Protein AF-A0A2J6Q1J8-F1 (afdb_monomer_lite)

Foldseek 3Di:
DDDDDDDDDDDDDDDPPDDPDDDFFAWFWKKFAAPPRDIDTDTHGQPQDKDFPPDQGFGFKMFGQLVDPDDCQQFKWFDFDPDGWDWDDPDSRMTTTPPGTGGGIMGGHDHVPPPPPPQQWWKKKFAAPCVVVPLIDIDTAGQPQDKDFPPDFGFGFKMFTDPLQDDCQPFKWWAFPQVPPPVRDGQHFPDDDRRMTTGPPGTHTGIMGGHDD

Secondary structure (DSSP, 8-state):
-PPPP----------------PPPPPEEEEEEEEGGG-EEEEEEESEEEEEE----PEEEEEE--TTS---HHHHEEEEESSSPPEEEEEETTEEEEEEEEEEEEEEEE--SS----S-SEEEEEEE-S-GGGT-EEEEEEESEEEEEE-----EEEEEEESSS---HHHHEEEEEGGGGSSS----EEEEEETTEEEEEEEEEEEEEEEE--

Sequence (213 aa):
MYFSTIVGAAASLALVSAVPLSKRYDSYNIHFNGAAGASYTVSVPFDGNSHPTNNVLSISSVSVDPSVTVDIAAQCVLTTVDQPPALVAQGGGVWTVGPPETVTAITCTESNSTPPPPPSYITIEFDGADPTDGAYYTMNIPLDGAQHDTNNALSISAVVETFGSLDLSVSCDFIGVDSNTAPAAAPVLAPAGALRWQVGPPQTILSVACSAS

pLDDT: mean 77.25, std 15.38, range [33.62, 95.38]

Structure (mmCIF, N/CA/C/O backbone):
data_AF-A0A2J6Q1J8-F1
#
_entry.id   AF-A0A2J6Q1J8-F1
#
loop_
_atom_site.group_PDB
_atom_site.id
_atom_site.type_symbol
_atom_site.label_atom_id
_atom_site.label_alt_id
_atom_site.label_comp_id
_atom_site.label_asym_id
_atom_site.label_entity_id
_atom_site.label_seq_id
_atom_site.pdbx_PDB_ins_code
_atom_site.Cartn_x
_atom_site.Cartn_y
_atom_site.Cartn_z
_atom_site.occupancy
_atom_site.B_iso_or_equiv
_atom_site.auth_seq_id
_atom_site.auth_comp_id
_atom_site.auth_asym_id
_atom_site.auth_atom_id
_atom_site.pdbx_PDB_model_num
ATOM 1 N N . MET A 1 1 ? 78.602 -2.587 11.584 1.00 35.66 1 MET A N 1
ATOM 2 C CA . MET A 1 1 ? 77.482 -3.544 11.704 1.00 35.66 1 MET A CA 1
ATOM 3 C C . MET A 1 1 ? 76.202 -2.727 11.730 1.00 35.66 1 MET A C 1
ATOM 5 O O . MET A 1 1 ? 76.124 -1.789 12.511 1.00 35.66 1 MET A O 1
ATOM 9 N N . TYR A 1 2 ? 75.309 -2.994 10.778 1.00 37.12 2 TYR A N 1
ATOM 10 C CA . TYR A 1 2 ? 74.080 -2.247 10.493 1.00 37.12 2 TYR A CA 1
ATOM 11 C C . TYR A 1 2 ? 72.969 -2.636 11.480 1.00 37.12 2 TYR A C 1
ATOM 13 O O . TYR A 1 2 ? 72.799 -3.823 11.744 1.00 37.12 2 TYR A O 1
ATOM 21 N N . PHE A 1 3 ? 72.212 -1.663 11.993 1.00 40.53 3 PHE A N 1
ATOM 22 C CA . PHE A 1 3 ? 70.965 -1.913 12.723 1.00 40.53 3 PHE A CA 1
ATOM 23 C C . PHE A 1 3 ? 69.780 -1.674 11.783 1.00 40.53 3 PHE A C 1
ATOM 25 O O . PHE A 1 3 ? 69.596 -0.568 11.278 1.00 40.53 3 PHE A O 1
ATOM 32 N N . SER A 1 4 ? 69.028 -2.743 11.519 1.00 48.31 4 SER A N 1
ATOM 33 C CA . SER A 1 4 ? 67.913 -2.795 10.575 1.00 48.31 4 SER A CA 1
ATOM 34 C C . SER A 1 4 ? 66.570 -2.422 11.206 1.00 48.31 4 SER A C 1
ATOM 36 O O . SER A 1 4 ? 66.221 -2.851 12.303 1.00 48.31 4 SER A O 1
ATOM 38 N N . THR A 1 5 ? 65.826 -1.654 10.421 1.00 59.94 5 THR A N 1
ATOM 39 C CA . THR A 1 5 ? 64.420 -1.243 10.481 1.00 59.94 5 THR A CA 1
ATOM 40 C C . THR A 1 5 ? 63.461 -2.424 10.332 1.00 59.94 5 THR A C 1
ATOM 42 O O . THR A 1 5 ? 63.645 -3.171 9.379 1.00 59.94 5 THR A O 1
ATOM 45 N N . ILE A 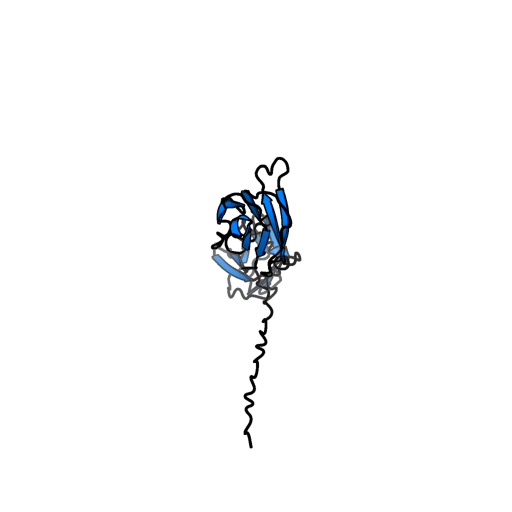1 6 ? 62.389 -2.516 11.138 1.00 55.03 6 ILE A N 1
ATOM 46 C CA . ILE A 1 6 ? 61.073 -3.057 10.717 1.00 55.03 6 ILE A CA 1
ATOM 47 C C . ILE A 1 6 ? 59.969 -2.357 11.536 1.00 55.03 6 ILE A C 1
ATOM 49 O O . ILE A 1 6 ? 59.843 -2.584 12.736 1.00 55.03 6 ILE A O 1
ATOM 53 N N . VAL A 1 7 ? 59.165 -1.510 10.886 1.00 52.50 7 VAL A N 1
ATOM 54 C CA . VAL A 1 7 ? 57.903 -0.966 11.422 1.00 52.50 7 VAL A CA 1
ATOM 55 C C . VAL A 1 7 ? 56.769 -1.774 10.794 1.00 52.50 7 VAL A C 1
ATOM 57 O O . VAL A 1 7 ? 56.622 -1.781 9.574 1.00 52.50 7 VAL A O 1
ATOM 60 N N . GLY A 1 8 ? 56.011 -2.499 11.618 1.00 53.06 8 GLY A N 1
ATOM 61 C CA . GLY A 1 8 ? 54.850 -3.280 11.194 1.00 53.06 8 GLY A CA 1
ATOM 62 C C . GLY A 1 8 ? 53.597 -2.411 11.101 1.00 53.06 8 GLY A C 1
ATOM 63 O O . GLY A 1 8 ? 53.235 -1.746 12.069 1.00 53.06 8 GLY A O 1
ATOM 64 N N . ALA A 1 9 ? 52.931 -2.428 9.948 1.00 52.25 9 ALA A N 1
ATOM 65 C CA . ALA A 1 9 ? 51.617 -1.823 9.761 1.00 52.25 9 ALA A CA 1
ATOM 66 C C . ALA A 1 9 ? 50.530 -2.875 10.037 1.00 52.25 9 ALA A C 1
ATOM 68 O O . ALA A 1 9 ? 50.425 -3.868 9.319 1.00 52.25 9 ALA A O 1
ATOM 69 N N . ALA A 1 10 ? 49.735 -2.665 11.086 1.00 55.44 10 ALA A N 1
ATOM 70 C CA . ALA A 1 10 ? 48.534 -3.446 11.356 1.00 55.44 10 ALA A CA 1
ATOM 71 C C . ALA A 1 10 ? 47.355 -2.828 10.587 1.00 55.44 10 ALA A C 1
ATOM 73 O O . ALA A 1 10 ? 46.958 -1.700 10.867 1.00 55.44 10 ALA A O 1
ATOM 74 N N . ALA A 1 11 ? 46.815 -3.556 9.609 1.00 55.31 11 ALA A N 1
ATOM 75 C CA . ALA A 1 11 ? 45.587 -3.185 8.915 1.00 55.31 11 ALA A CA 1
ATOM 76 C C . ALA A 1 11 ? 44.376 -3.629 9.752 1.00 55.31 11 ALA A C 1
ATOM 78 O O . ALA A 1 11 ? 44.146 -4.821 9.955 1.00 55.31 11 ALA A O 1
ATOM 79 N N . SER A 1 12 ? 43.616 -2.667 10.266 1.00 51.19 12 SER A N 1
ATOM 80 C CA . SER A 1 12 ? 42.355 -2.884 10.971 1.00 51.19 12 SER A CA 1
ATOM 81 C C . SER A 1 12 ? 41.236 -3.209 9.974 1.00 51.19 12 SER A C 1
ATOM 83 O O . SER A 1 12 ? 40.764 -2.338 9.248 1.00 51.19 12 SER A O 1
ATOM 85 N N . LEU A 1 13 ? 40.792 -4.468 9.954 1.00 51.19 13 LEU A N 1
ATOM 86 C CA . LEU A 1 13 ? 39.549 -4.893 9.307 1.00 51.19 13 LEU A CA 1
ATOM 87 C C . LEU A 1 13 ? 38.363 -4.410 10.154 1.00 51.19 13 LEU A C 1
ATOM 89 O O . LEU A 1 13 ? 38.071 -4.982 11.204 1.00 51.19 13 LEU A O 1
ATOM 93 N N . ALA A 1 14 ? 37.687 -3.349 9.720 1.00 53.84 14 ALA A N 1
ATOM 94 C CA . ALA A 1 14 ? 36.400 -2.963 10.284 1.00 53.84 14 ALA A CA 1
ATOM 95 C C . ALA A 1 14 ? 35.325 -3.930 9.762 1.00 53.84 14 ALA A C 1
ATOM 97 O O . ALA A 1 14 ? 34.941 -3.868 8.596 1.00 53.84 14 ALA A O 1
ATOM 98 N N . LEU A 1 15 ? 34.852 -4.844 10.615 1.00 47.50 15 LEU A N 1
ATOM 99 C CA . LEU A 1 15 ? 33.634 -5.603 10.339 1.00 47.50 15 LEU A CA 1
ATOM 100 C C . LEU A 1 15 ? 32.441 -4.653 10.492 1.00 47.50 15 LEU A C 1
ATOM 102 O O . LEU A 1 15 ? 32.063 -4.294 11.606 1.00 47.50 15 LEU A O 1
ATOM 106 N N . VAL A 1 16 ? 31.857 -4.240 9.370 1.00 53.56 16 VAL A N 1
ATOM 107 C CA . VAL A 1 16 ? 30.561 -3.558 9.349 1.00 53.56 16 VAL A CA 1
ATOM 108 C C . VAL A 1 16 ? 29.504 -4.607 9.688 1.00 53.56 16 VAL A C 1
ATOM 110 O O . VAL A 1 16 ? 29.162 -5.451 8.863 1.00 53.56 16 VAL A O 1
ATOM 113 N N . SER A 1 17 ? 29.013 -4.605 10.926 1.00 52.69 17 SER A N 1
ATOM 114 C CA . SER A 1 17 ? 27.839 -5.390 11.294 1.00 52.69 17 SER A CA 1
ATOM 115 C C . SER A 1 17 ? 26.607 -4.717 10.691 1.00 52.69 17 SER A C 1
ATOM 117 O O . SER A 1 17 ? 26.107 -3.733 11.237 1.00 52.69 17 SER A O 1
ATOM 119 N N . ALA A 1 18 ? 26.128 -5.224 9.557 1.00 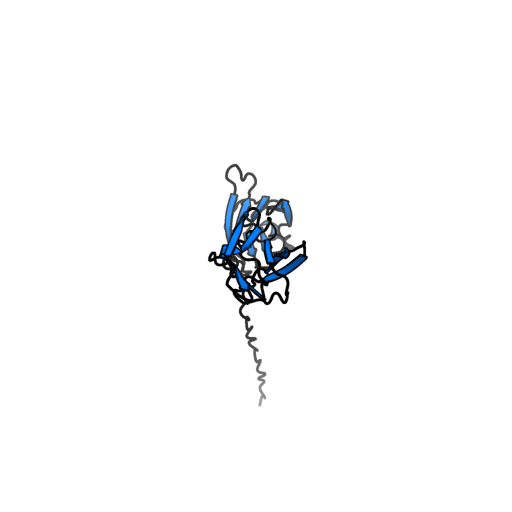49.09 18 ALA A N 1
ATOM 120 C CA . ALA A 1 18 ? 24.806 -4.879 9.055 1.00 49.09 18 ALA A CA 1
ATOM 121 C C . ALA A 1 18 ? 23.766 -5.437 10.039 1.00 49.09 18 ALA A C 1
ATOM 123 O O . ALA A 1 18 ? 23.596 -6.651 10.162 1.00 49.09 18 ALA A O 1
ATOM 124 N N . VAL A 1 19 ? 23.118 -4.555 10.799 1.00 47.06 19 VAL A N 1
ATOM 125 C CA . VAL A 1 19 ? 21.956 -4.926 11.613 1.00 47.06 19 VAL A CA 1
ATOM 126 C C . VAL A 1 19 ? 20.838 -5.316 10.639 1.00 47.06 19 VAL A C 1
ATOM 128 O O . VAL A 1 19 ? 20.608 -4.569 9.685 1.00 47.06 19 VAL A O 1
ATOM 131 N N . PRO A 1 20 ? 20.160 -6.463 10.823 1.00 49.47 20 PRO A N 1
ATOM 132 C CA . PRO A 1 20 ? 19.050 -6.833 9.956 1.00 49.47 20 PRO A CA 1
ATOM 133 C C . PRO A 1 20 ? 17.982 -5.738 10.005 1.00 49.47 20 PRO A C 1
ATOM 135 O O . PRO A 1 20 ? 17.573 -5.315 11.088 1.00 49.47 20 PRO A O 1
ATOM 138 N N . LEU A 1 21 ? 17.545 -5.270 8.832 1.00 44.16 21 LEU A N 1
ATOM 139 C CA . LEU A 1 21 ? 16.416 -4.353 8.729 1.00 44.16 21 LEU A CA 1
ATOM 140 C C . LEU A 1 21 ? 15.179 -5.033 9.327 1.00 44.16 21 LEU A C 1
ATOM 142 O O . LEU A 1 21 ? 14.659 -6.000 8.770 1.00 44.16 21 LEU A O 1
ATOM 146 N N . SER A 1 22 ? 14.704 -4.524 10.463 1.00 48.56 22 SER A N 1
ATOM 147 C CA . SER A 1 22 ? 13.395 -4.896 10.993 1.00 48.56 22 SER A CA 1
ATOM 148 C C . SER A 1 22 ? 12.318 -4.483 9.995 1.00 48.56 22 SER A C 1
ATOM 150 O O . SER A 1 22 ? 12.299 -3.339 9.535 1.00 48.56 22 SER A O 1
ATOM 152 N N . LYS A 1 23 ? 11.414 -5.413 9.675 1.00 49.47 23 LYS A N 1
ATOM 153 C CA . LYS A 1 23 ? 10.242 -5.147 8.840 1.00 49.47 23 LYS A CA 1
ATOM 154 C C . LYS A 1 23 ? 9.450 -3.978 9.435 1.00 49.47 23 LYS A C 1
ATOM 156 O O . LYS A 1 23 ? 9.104 -4.006 10.616 1.00 49.47 23 LYS A O 1
ATOM 161 N N . ARG A 1 24 ? 9.198 -2.950 8.623 1.00 60.12 24 ARG A N 1
ATOM 162 C CA . ARG A 1 24 ? 8.298 -1.849 8.976 1.00 60.12 24 ARG A CA 1
ATOM 163 C C . ARG A 1 24 ? 6.880 -2.276 8.616 1.00 60.12 24 ARG A C 1
ATOM 165 O O . ARG A 1 24 ? 6.675 -2.794 7.525 1.00 60.12 24 ARG A O 1
ATOM 172 N N . TYR A 1 25 ? 5.952 -2.097 9.547 1.00 70.44 25 TYR A N 1
ATOM 173 C CA . TYR A 1 25 ? 4.534 -2.362 9.332 1.00 70.44 25 TYR A CA 1
ATOM 174 C C . TYR A 1 25 ? 3.812 -1.041 9.120 1.00 70.44 25 TYR A C 1
ATOM 176 O O . TYR A 1 25 ? 4.064 -0.076 9.852 1.00 70.44 25 TYR A O 1
ATOM 184 N N . ASP A 1 26 ? 2.902 -1.013 8.154 1.00 78.50 26 ASP A N 1
ATOM 185 C CA . ASP A 1 26 ? 2.030 0.136 7.964 1.00 78.50 26 ASP A CA 1
ATOM 186 C C . ASP A 1 26 ? 1.090 0.283 9.163 1.00 78.50 26 ASP A C 1
ATOM 188 O O . ASP A 1 26 ? 0.639 -0.695 9.769 1.00 78.50 26 ASP A O 1
ATOM 192 N N . SER A 1 27 ? 0.837 1.535 9.539 1.00 85.44 27 SER A N 1
ATOM 193 C CA . SER A 1 27 ? -0.095 1.887 10.607 1.00 85.44 27 SER A CA 1
ATOM 194 C C . SER A 1 27 ? -1.264 2.654 10.022 1.00 85.44 27 SER A C 1
ATOM 196 O O . SER A 1 27 ? -1.067 3.654 9.330 1.00 85.44 27 SER A O 1
ATOM 198 N N . TYR A 1 28 ? -2.477 2.208 10.330 1.00 87.88 28 TYR A N 1
ATOM 199 C CA . TYR A 1 28 ? -3.699 2.836 9.842 1.00 87.88 28 TYR A CA 1
ATOM 200 C C . TYR A 1 28 ? -4.505 3.418 10.996 1.00 87.88 28 TYR A C 1
ATOM 202 O O . TYR A 1 28 ? -4.588 2.840 12.081 1.00 87.88 28 TYR A O 1
ATOM 210 N N . ASN A 1 29 ? -5.124 4.569 10.741 1.00 92.31 29 ASN A N 1
ATOM 211 C CA . ASN A 1 29 ? -6.058 5.183 11.671 1.00 92.31 29 ASN A CA 1
ATOM 212 C C . ASN A 1 29 ? -7.408 4.474 11.566 1.00 92.31 29 ASN A C 1
ATOM 214 O O . ASN A 1 29 ? -8.099 4.575 10.553 1.00 92.31 29 ASN A O 1
ATOM 218 N N . ILE A 1 30 ? -7.772 3.766 12.628 1.00 93.56 30 ILE A N 1
ATOM 219 C CA . ILE A 1 30 ? -9.043 3.064 12.747 1.00 93.56 30 ILE A CA 1
ATOM 220 C C . ILE A 1 30 ? -9.954 3.889 13.654 1.00 93.56 30 ILE A C 1
ATOM 222 O O . ILE A 1 30 ? -9.627 4.162 14.813 1.00 93.56 30 ILE A O 1
ATOM 226 N N . HIS A 1 31 ? -11.095 4.303 13.114 1.00 95.19 31 HIS A N 1
ATOM 227 C CA . HIS A 1 31 ? -12.104 5.089 13.809 1.00 95.19 31 HIS A CA 1
ATOM 228 C C . HIS A 1 31 ? -13.143 4.167 14.440 1.00 95.19 31 HIS A C 1
ATOM 230 O O . HIS A 1 31 ? -13.824 3.416 13.748 1.00 95.19 31 HIS A O 1
ATOM 236 N N . PHE A 1 32 ? -13.294 4.251 15.754 1.00 95.19 32 PHE A N 1
ATOM 237 C CA . PHE A 1 32 ? -14.281 3.517 16.530 1.00 95.19 32 PHE A CA 1
ATOM 238 C C . PHE A 1 32 ? -15.424 4.456 16.893 1.00 95.19 32 PHE A C 1
ATOM 240 O O . PHE A 1 32 ? -15.225 5.448 17.597 1.00 95.19 32 PHE A O 1
ATOM 247 N N . ASN A 1 33 ? -16.626 4.137 16.427 1.00 94.44 33 ASN A N 1
ATOM 248 C CA . ASN A 1 33 ? -17.824 4.943 16.612 1.00 94.44 33 ASN A CA 1
ATOM 249 C C . ASN A 1 33 ? -18.782 4.222 17.561 1.00 94.44 33 ASN A C 1
ATOM 251 O O . ASN A 1 33 ? -19.188 3.081 17.324 1.00 94.44 33 ASN A O 1
ATOM 255 N N . GLY A 1 34 ? -19.130 4.896 18.649 1.00 91.06 34 GLY A N 1
ATOM 256 C CA . GLY A 1 34 ? -20.029 4.408 19.680 1.00 91.06 34 GLY A CA 1
ATOM 257 C C . GLY A 1 34 ? -21.407 5.057 19.650 1.00 91.06 34 GLY A C 1
ATOM 258 O O . GLY A 1 34 ? -21.800 5.756 18.713 1.00 91.06 34 GLY A O 1
ATOM 259 N N . ALA A 1 35 ? -22.172 4.811 20.711 1.00 81.12 35 ALA A N 1
ATOM 260 C CA . ALA A 1 35 ? -23.490 5.409 20.887 1.00 81.12 35 ALA A CA 1
ATOM 261 C C . ALA A 1 35 ? -23.416 6.935 21.097 1.00 81.12 35 ALA A C 1
ATOM 263 O O . ALA A 1 35 ? -22.413 7.478 21.561 1.00 81.12 35 ALA A O 1
ATOM 264 N N . ALA A 1 36 ? -24.515 7.625 20.775 1.00 81.81 36 ALA A N 1
ATOM 265 C CA . ALA A 1 36 ? -24.686 9.069 20.981 1.00 81.81 36 ALA A CA 1
ATOM 266 C C . ALA A 1 36 ? -23.613 9.964 20.316 1.00 81.81 36 ALA A C 1
ATOM 268 O O . ALA A 1 36 ? -23.390 11.089 20.757 1.00 81.81 36 ALA A O 1
ATOM 269 N N . GLY A 1 37 ? -22.965 9.483 19.248 1.00 82.19 37 GLY A N 1
ATOM 270 C CA . GLY A 1 37 ? -21.962 10.246 18.497 1.00 82.19 37 GLY A CA 1
ATOM 271 C C . GLY A 1 37 ? -20.585 10.316 19.161 1.00 82.19 37 GLY A C 1
ATOM 272 O O . GLY A 1 37 ? -19.738 11.077 18.703 1.00 82.19 37 GLY A O 1
ATOM 273 N N . ALA A 1 38 ? -20.343 9.545 20.227 1.00 91.56 38 ALA A N 1
ATOM 274 C CA . ALA A 1 38 ? -19.009 9.414 20.799 1.00 91.56 38 ALA A CA 1
ATOM 275 C C . ALA A 1 38 ? -18.126 8.554 19.884 1.00 91.56 38 ALA A C 1
ATOM 277 O O . ALA A 1 38 ? -18.547 7.491 19.435 1.00 91.56 38 ALA A O 1
ATOM 278 N N . SER A 1 39 ? -16.892 8.984 19.637 1.00 95.38 39 SER A N 1
ATOM 279 C CA . SER A 1 39 ? -15.941 8.244 18.808 1.00 95.38 39 SER A CA 1
ATOM 280 C C . SER A 1 39 ? -14.509 8.453 19.282 1.00 95.38 39 SER A C 1
ATOM 282 O O . SER A 1 39 ? -14.191 9.463 19.913 1.00 95.38 39 SER A O 1
ATOM 284 N N . TYR A 1 40 ? -13.626 7.522 18.941 1.00 94.50 40 TYR A N 1
ATOM 285 C CA . TYR A 1 40 ? -12.184 7.678 19.109 1.00 94.50 40 TYR A CA 1
ATOM 286 C C . TYR A 1 40 ? -11.434 7.056 17.934 1.00 94.50 40 TYR A C 1
ATOM 288 O O . TYR A 1 40 ? -11.987 6.260 17.181 1.00 94.50 40 TYR A O 1
ATOM 296 N N . THR A 1 41 ? -10.168 7.428 17.779 1.00 95.00 41 THR A N 1
ATOM 297 C CA . THR A 1 41 ? -9.302 6.912 16.715 1.00 95.00 41 THR A CA 1
ATOM 298 C C . THR A 1 41 ? -8.078 6.278 17.341 1.00 95.00 41 THR A C 1
ATOM 300 O O . THR A 1 41 ? -7.484 6.865 18.247 1.00 95.00 41 THR A O 1
ATOM 303 N N . VAL A 1 42 ? -7.694 5.105 16.851 1.00 93.44 42 VAL A N 1
ATOM 304 C CA . VAL A 1 42 ? -6.453 4.430 17.238 1.00 93.44 42 VAL A CA 1
ATOM 305 C C . VAL A 1 42 ? -5.621 4.227 15.984 1.00 93.44 42 VAL A C 1
ATOM 307 O O . VAL A 1 42 ? -6.134 3.743 14.978 1.00 93.44 42 VAL A O 1
ATOM 310 N N . SER A 1 43 ? -4.345 4.603 16.043 1.00 92.56 43 SER A N 1
ATOM 311 C CA . SER A 1 43 ? -3.377 4.212 15.020 1.00 92.56 43 SER A CA 1
ATOM 312 C C . SER A 1 43 ? -2.887 2.807 15.347 1.00 92.56 43 SER A C 1
ATOM 314 O O . SER A 1 43 ? -2.322 2.592 16.422 1.00 92.56 43 SER A O 1
ATOM 316 N N . VAL A 1 44 ? -3.168 1.852 14.465 1.00 90.69 44 VAL A N 1
ATOM 317 C CA . VAL A 1 44 ? -2.896 0.428 14.691 1.00 90.69 44 VAL A CA 1
ATOM 318 C C . VAL A 1 44 ? -1.884 -0.050 13.655 1.00 90.69 44 VAL A C 1
ATOM 320 O O . VAL A 1 44 ? -2.192 0.017 12.460 1.00 90.69 44 VAL A O 1
ATOM 323 N N . PRO A 1 45 ? -0.696 -0.526 14.068 1.00 89.25 45 PRO A N 1
ATOM 324 C CA . PRO A 1 45 ? 0.233 -1.168 13.152 1.00 89.25 45 PRO A CA 1
ATOM 325 C C . PRO A 1 45 ? -0.270 -2.571 12.797 1.00 89.25 45 PRO A C 1
ATOM 327 O O . PRO A 1 45 ? -0.808 -3.290 13.639 1.00 89.25 45 PRO A O 1
ATOM 330 N N . PHE A 1 46 ? -0.087 -2.975 11.542 1.00 87.56 46 PHE A N 1
ATOM 331 C CA . PHE A 1 46 ? -0.525 -4.282 11.036 1.00 87.56 46 PHE A CA 1
ATOM 332 C C . PHE A 1 46 ? 0.539 -5.367 11.278 1.00 87.56 46 PHE A C 1
ATOM 334 O O . PHE A 1 46 ? 0.881 -6.163 10.406 1.00 87.56 46 PHE A O 1
ATOM 341 N N . ASP A 1 47 ? 1.090 -5.382 12.491 1.00 82.06 47 ASP A N 1
ATOM 342 C CA . ASP A 1 47 ? 2.206 -6.235 12.907 1.00 82.06 47 ASP A CA 1
ATOM 343 C C . ASP A 1 47 ? 1.775 -7.590 13.490 1.00 82.06 47 ASP A C 1
ATOM 345 O O . ASP A 1 47 ? 2.619 -8.407 13.863 1.00 82.06 47 ASP A O 1
ATOM 349 N N . GLY A 1 48 ? 0.465 -7.836 13.578 1.00 84.62 48 GLY A N 1
ATOM 350 C CA . GLY A 1 48 ? -0.115 -9.021 14.201 1.00 84.62 48 GLY A CA 1
ATOM 351 C C . GLY A 1 48 ? -0.051 -9.030 15.727 1.00 84.62 48 GLY A C 1
ATOM 352 O O . GLY A 1 48 ? -0.463 -10.017 16.338 1.00 84.62 48 GLY A O 1
ATOM 353 N N . ASN A 1 49 ? 0.427 -7.954 16.355 1.00 87.50 49 ASN A N 1
ATOM 354 C CA . ASN A 1 49 ? 0.418 -7.812 17.802 1.00 87.50 49 ASN A CA 1
ATOM 355 C C . ASN A 1 49 ? -0.883 -7.160 18.279 1.00 87.50 49 ASN A C 1
ATOM 357 O O . ASN A 1 49 ? -1.572 -6.449 17.549 1.00 87.50 49 ASN A O 1
ATOM 361 N N . SER A 1 50 ? -1.223 -7.423 19.538 1.00 89.88 50 SER A N 1
ATOM 362 C CA . SER A 1 50 ? -2.390 -6.831 20.186 1.00 89.88 50 SER A CA 1
ATOM 363 C C . SER A 1 50 ? -2.070 -5.423 20.675 1.00 89.88 50 SER A C 1
ATOM 365 O O . SER A 1 50 ? -1.200 -5.249 21.530 1.00 89.88 50 SER A O 1
ATOM 367 N N . HIS A 1 51 ? -2.840 -4.439 20.216 1.00 92.25 51 HIS A N 1
ATOM 368 C CA . HIS A 1 51 ? -2.713 -3.037 20.615 1.00 92.25 51 HIS A CA 1
ATOM 369 C C . HIS A 1 51 ? -3.911 -2.618 21.470 1.00 92.25 51 HIS A C 1
ATOM 371 O O . HIS A 1 51 ? -5.053 -2.734 21.017 1.00 92.25 51 HIS A O 1
ATOM 377 N N . PRO A 1 52 ? -3.699 -2.150 22.714 1.00 93.25 52 PRO A N 1
ATOM 378 C CA . PRO A 1 52 ? -4.795 -1.741 23.581 1.00 93.25 52 PRO A CA 1
ATOM 379 C C . PRO A 1 52 ? -5.425 -0.438 23.080 1.00 93.25 52 PRO A C 1
ATOM 381 O O . PRO A 1 52 ? -4.729 0.532 22.783 1.00 93.25 52 PRO A O 1
ATOM 384 N N . THR A 1 53 ? -6.754 -0.387 23.051 1.00 91.94 53 THR A N 1
ATOM 385 C CA . THR A 1 53 ? -7.501 0.835 22.698 1.00 91.94 53 THR A CA 1
ATOM 386 C C . THR A 1 53 ? -7.568 1.818 23.869 1.00 91.94 53 THR A C 1
ATOM 388 O O . THR A 1 53 ? -7.729 3.019 23.661 1.00 91.94 53 THR A O 1
ATOM 391 N N . ASN A 1 54 ? -7.447 1.312 25.105 1.00 91.69 54 ASN A N 1
ATOM 392 C CA . ASN A 1 54 ? -7.545 2.065 26.361 1.00 91.69 54 ASN A CA 1
ATOM 393 C C . ASN A 1 54 ? -8.797 2.954 26.449 1.00 91.69 54 ASN A C 1
ATOM 395 O O . ASN A 1 54 ? -8.762 4.044 27.023 1.00 91.69 54 ASN A O 1
ATOM 399 N N . ASN A 1 55 ? -9.912 2.492 25.878 1.00 91.69 55 ASN A N 1
ATOM 400 C CA . ASN A 1 55 ? -11.153 3.246 25.834 1.00 91.69 55 ASN A CA 1
ATOM 401 C C . ASN A 1 55 ? -12.335 2.391 26.302 1.00 91.69 55 ASN A C 1
ATOM 403 O O . ASN A 1 55 ? -12.473 1.237 25.913 1.00 91.69 55 ASN A O 1
ATOM 407 N N . VAL A 1 56 ? -13.190 2.970 27.147 1.00 90.75 56 VAL 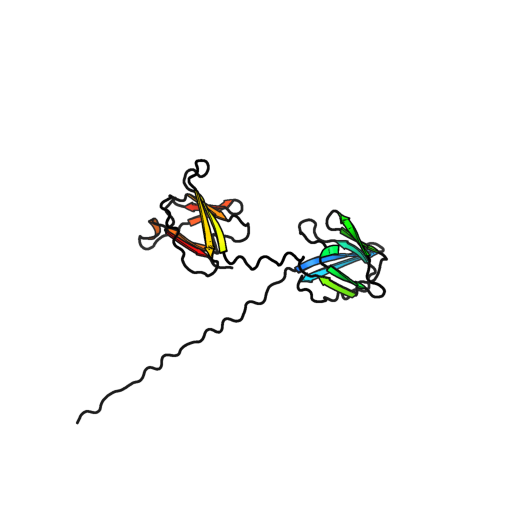A N 1
ATOM 408 C CA . VAL A 1 56 ? -14.348 2.284 27.744 1.00 90.75 56 VAL A CA 1
ATOM 409 C C . VAL A 1 56 ? -15.629 2.418 26.917 1.00 90.75 56 VAL A C 1
ATOM 411 O O . VAL A 1 56 ? -16.651 1.833 27.271 1.00 90.75 56 VAL A O 1
ATOM 414 N N . LEU A 1 57 ? -15.606 3.188 25.826 1.00 91.56 57 LEU A N 1
ATOM 415 C CA . LEU A 1 57 ? -16.777 3.414 24.985 1.00 91.56 57 LEU A CA 1
ATOM 416 C C . LEU A 1 57 ? -17.269 2.108 24.345 1.00 91.56 57 LEU A C 1
ATOM 418 O O . LEU A 1 57 ? -16.485 1.326 23.809 1.00 91.56 57 LEU A O 1
ATOM 422 N N . SER A 1 58 ? -18.588 1.908 24.382 1.00 92.38 58 SER A N 1
ATOM 423 C CA . SER A 1 58 ? -19.268 0.848 23.632 1.00 92.38 58 SER A CA 1
ATOM 424 C C . SER A 1 58 ? -19.321 1.232 22.155 1.00 92.38 58 SER A C 1
ATOM 426 O O . SER A 1 58 ? -19.809 2.314 21.813 1.00 92.38 58 SER A O 1
ATOM 428 N N . ILE A 1 59 ? -18.793 0.361 21.298 1.00 94.38 59 ILE A N 1
ATOM 429 C CA . ILE A 1 59 ? -18.610 0.591 19.866 1.00 94.38 59 ILE A CA 1
ATOM 430 C C . ILE A 1 59 ? -19.686 -0.135 19.072 1.00 94.38 59 ILE A C 1
ATOM 432 O O . ILE A 1 59 ? -19.891 -1.330 19.244 1.00 94.38 59 ILE A O 1
ATOM 436 N N . SER A 1 60 ? -20.346 0.592 18.171 1.00 93.44 60 SER A N 1
ATOM 437 C CA . SER A 1 60 ? -21.374 0.073 17.263 1.00 93.44 60 SER A CA 1
ATOM 438 C C . SER A 1 60 ? -20.900 -0.005 15.812 1.00 93.44 60 SER A C 1
ATOM 440 O O . SER A 1 60 ? -21.467 -0.750 15.013 1.00 93.44 60 SER A O 1
ATOM 442 N N . SER A 1 61 ? -19.862 0.745 15.443 1.00 92.31 61 SER A N 1
ATOM 443 C CA . SER A 1 61 ? -19.237 0.640 14.126 1.00 92.31 61 SER A CA 1
ATOM 444 C C . SER A 1 61 ? -17.771 1.041 14.156 1.00 92.31 61 SER A C 1
ATOM 446 O O . SER A 1 61 ? -17.333 1.813 15.007 1.00 92.31 61 SER A O 1
ATOM 448 N N . VAL A 1 62 ? -17.019 0.514 13.202 1.00 93.62 62 VAL A N 1
ATOM 449 C CA . VAL A 1 62 ? -15.618 0.842 12.971 1.00 93.62 62 VAL A CA 1
ATOM 450 C C . VAL A 1 62 ? -15.468 1.295 11.530 1.00 93.62 62 VAL A C 1
ATOM 452 O O . VAL A 1 62 ? -16.121 0.747 10.642 1.00 93.62 62 VAL A O 1
ATOM 455 N N . SER A 1 63 ? -14.626 2.286 11.283 1.00 92.12 63 SER A N 1
ATOM 456 C CA . SER A 1 63 ? -14.358 2.771 9.937 1.00 92.12 63 SER A CA 1
ATOM 457 C C . SER A 1 63 ? -12.892 3.108 9.725 1.00 92.12 63 SER A C 1
ATOM 459 O O . SER A 1 63 ? -12.192 3.506 10.654 1.00 92.12 63 SER A O 1
ATOM 461 N N . VAL A 1 64 ? -12.445 2.987 8.484 1.00 91.31 64 VAL A N 1
ATOM 462 C CA . VAL A 1 64 ? -11.157 3.501 8.006 1.00 91.31 64 VAL A CA 1
ATOM 463 C C . VAL A 1 64 ? -11.393 4.526 6.906 1.00 91.31 64 VAL A C 1
ATOM 465 O O . VAL A 1 64 ? -12.505 4.658 6.391 1.00 91.31 64 VAL A O 1
ATOM 468 N N . ASP A 1 65 ? -10.349 5.274 6.564 1.00 83.12 65 ASP A N 1
ATOM 469 C CA . ASP A 1 65 ? -10.386 6.181 5.423 1.00 83.12 65 ASP A CA 1
ATOM 470 C C . ASP A 1 65 ? -10.722 5.396 4.133 1.00 83.12 65 ASP A C 1
ATOM 472 O O . ASP A 1 65 ? -10.094 4.372 3.859 1.00 83.12 65 ASP A O 1
ATOM 476 N N . PRO A 1 66 ? -11.696 5.833 3.317 1.00 72.38 66 PRO A N 1
ATOM 477 C CA . PRO A 1 66 ? -12.052 5.139 2.078 1.00 72.38 66 PRO A CA 1
ATOM 478 C C . PRO A 1 66 ? -10.927 5.122 1.029 1.00 72.38 66 PRO A C 1
ATOM 480 O O . PRO A 1 66 ? -11.022 4.373 0.058 1.00 72.38 66 PRO A O 1
ATOM 483 N N . SER A 1 67 ? -9.882 5.940 1.188 1.00 72.88 67 SER A N 1
ATOM 484 C CA . SER A 1 67 ? -8.694 5.928 0.328 1.00 72.88 67 SER A CA 1
ATOM 485 C C . SER A 1 67 ? -7.718 4.787 0.635 1.00 72.88 67 SER A C 1
ATOM 487 O O . SER A 1 67 ? -6.834 4.528 -0.184 1.00 72.88 67 SER A O 1
ATOM 489 N N . VAL A 1 68 ? -7.869 4.084 1.768 1.00 74.19 68 VAL A N 1
ATOM 490 C CA . VAL A 1 68 ? -6.994 2.961 2.134 1.00 74.1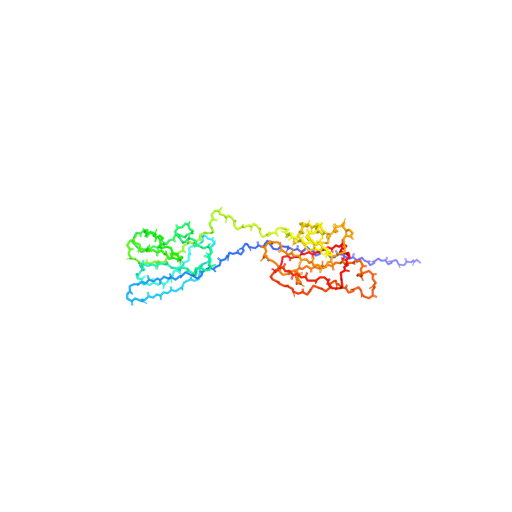9 68 VAL A CA 1
ATOM 491 C C . VAL A 1 68 ? -7.633 1.608 1.825 1.00 74.19 68 VAL A C 1
ATOM 493 O O . VAL A 1 68 ? -8.816 1.370 2.063 1.00 74.19 68 VAL A O 1
ATOM 496 N N . THR A 1 69 ? -6.828 0.679 1.313 1.00 78.19 69 THR A N 1
ATOM 497 C CA . THR A 1 69 ? -7.242 -0.696 1.004 1.00 78.19 69 THR A CA 1
ATOM 498 C C . THR A 1 69 ? -7.109 -1.589 2.238 1.00 78.19 69 THR A C 1
ATOM 500 O O . THR A 1 69 ? -6.256 -2.474 2.283 1.00 78.19 69 THR A O 1
ATOM 503 N N . VAL A 1 70 ? -7.926 -1.329 3.260 1.00 83.25 70 VAL A N 1
ATOM 504 C CA . VAL A 1 70 ? -7.984 -2.128 4.493 1.00 83.25 70 VAL A CA 1
ATOM 505 C C . VAL A 1 70 ? -9.365 -2.757 4.625 1.00 83.25 70 VAL A C 1
ATOM 507 O O . VAL A 1 70 ? -10.372 -2.058 4.563 1.00 83.25 70 VAL A O 1
ATOM 510 N N . ASP A 1 71 ? -9.414 -4.067 4.855 1.00 85.75 71 ASP A N 1
ATOM 511 C CA . ASP A 1 71 ? -10.618 -4.789 5.255 1.00 85.75 71 ASP A CA 1
ATOM 512 C C . ASP A 1 71 ? -10.518 -5.204 6.725 1.00 85.75 71 ASP A C 1
ATOM 514 O O . ASP A 1 71 ? -9.908 -6.220 7.058 1.00 85.75 71 ASP A O 1
ATOM 518 N N . ILE A 1 72 ? -11.140 -4.427 7.618 1.00 86.25 72 ILE A N 1
ATOM 519 C CA . ILE A 1 72 ? -11.094 -4.685 9.065 1.00 86.25 72 ILE A CA 1
ATOM 520 C C . ILE A 1 72 ? -11.646 -6.076 9.396 1.00 86.25 72 ILE A C 1
ATOM 522 O O . ILE A 1 72 ? -11.098 -6.746 10.265 1.00 86.25 72 ILE A O 1
ATOM 526 N N . ALA A 1 73 ? -12.697 -6.535 8.711 1.00 85.00 73 ALA A N 1
ATOM 527 C CA . ALA A 1 73 ? -13.304 -7.831 9.012 1.00 85.00 73 ALA A CA 1
ATOM 528 C C . ALA A 1 73 ? -12.409 -9.012 8.611 1.00 85.00 73 ALA A C 1
ATOM 530 O O . ALA A 1 73 ? -12.481 -10.067 9.238 1.00 85.00 73 ALA A O 1
ATOM 531 N N . ALA A 1 74 ? -11.578 -8.844 7.580 1.00 82.00 74 ALA A N 1
ATOM 532 C CA . ALA A 1 74 ? -10.664 -9.884 7.114 1.00 82.00 74 ALA A CA 1
ATOM 533 C C . ALA A 1 74 ? -9.272 -9.807 7.762 1.00 82.00 74 ALA A C 1
ATOM 535 O O . ALA A 1 74 ? -8.590 -10.824 7.867 1.00 82.00 74 ALA A O 1
ATOM 536 N N . GLN A 1 75 ? -8.837 -8.609 8.158 1.00 87.50 75 GLN A N 1
ATOM 537 C CA . GLN A 1 75 ? -7.456 -8.332 8.562 1.00 87.50 75 GLN A CA 1
ATOM 538 C C . GLN A 1 75 ? -7.293 -8.048 10.052 1.00 87.50 75 GLN A C 1
ATOM 540 O O . GLN A 1 75 ? -6.177 -8.112 10.558 1.00 87.50 75 GLN A O 1
ATOM 545 N N . CYS A 1 76 ? -8.372 -7.731 10.766 1.00 88.88 76 CYS A N 1
ATOM 546 C CA . CYS A 1 76 ? -8.301 -7.364 12.169 1.00 88.88 76 CYS A CA 1
ATOM 547 C C . CYS A 1 76 ? -9.217 -8.227 13.034 1.00 88.88 76 CYS A C 1
ATOM 549 O O . CYS A 1 76 ? -10.308 -8.640 12.647 1.00 88.88 76 CYS A O 1
ATOM 551 N N . VAL A 1 77 ? -8.772 -8.445 14.265 1.00 90.12 77 VAL A N 1
ATOM 552 C CA . VAL A 1 77 ? -9.529 -9.075 15.338 1.00 90.12 77 VAL A CA 1
ATOM 553 C C . VAL A 1 77 ? -9.725 -8.039 16.433 1.00 90.12 77 VAL A C 1
ATOM 555 O O . VAL A 1 77 ? -8.760 -7.488 16.968 1.00 90.12 77 VAL A O 1
ATOM 558 N N . LEU A 1 78 ? -10.986 -7.770 16.765 1.00 90.75 78 LEU A N 1
ATOM 559 C CA . LEU A 1 78 ? -11.346 -6.928 17.899 1.00 90.75 78 LEU A CA 1
ATOM 560 C C . LEU A 1 78 ? -11.493 -7.795 19.146 1.00 90.75 78 LEU A C 1
ATOM 562 O O . LEU A 1 78 ? -12.294 -8.728 19.168 1.00 90.75 78 LEU A O 1
ATOM 566 N N . THR A 1 79 ? -10.756 -7.448 20.193 1.00 89.75 79 THR A N 1
ATOM 567 C CA . THR A 1 79 ? -10.902 -8.050 21.517 1.00 89.75 79 THR A CA 1
ATOM 568 C C . THR A 1 79 ? -11.839 -7.178 22.337 1.00 89.75 79 THR A C 1
ATOM 570 O O . THR A 1 79 ? -11.511 -6.036 22.665 1.00 89.75 79 THR A O 1
ATOM 573 N N . THR A 1 80 ? -13.009 -7.698 22.679 1.00 90.56 80 THR A N 1
ATOM 574 C CA . THR A 1 80 ? -14.015 -7.026 23.513 1.00 90.56 80 THR A CA 1
ATOM 575 C C . THR A 1 80 ? -14.020 -7.581 24.936 1.00 90.56 80 THR A C 1
ATOM 577 O O . THR A 1 80 ? -13.308 -8.534 25.249 1.00 90.56 80 THR A O 1
ATOM 580 N N . VAL A 1 81 ? -14.777 -6.932 25.820 1.00 84.62 81 VAL A N 1
ATOM 581 C CA . VAL A 1 81 ? -14.912 -7.333 27.230 1.00 84.62 81 VAL A CA 1
ATOM 582 C C . VAL A 1 81 ? -15.685 -8.640 27.427 1.00 84.62 81 VAL A C 1
ATOM 584 O O . VAL A 1 81 ? -15.335 -9.395 28.332 1.00 84.62 81 VAL A O 1
ATOM 587 N N . ASP A 1 82 ? -16.697 -8.912 26.598 1.00 81.00 82 ASP A N 1
ATOM 588 C CA . ASP A 1 82 ? -17.646 -10.004 26.829 1.00 81.00 82 ASP A CA 1
ATOM 589 C C . ASP A 1 82 ? -17.493 -11.125 25.792 1.00 81.00 82 ASP A C 1
ATOM 591 O O . ASP A 1 82 ? -17.040 -12.224 26.126 1.00 81.00 82 ASP A O 1
ATOM 595 N N . GLN A 1 83 ? -17.854 -10.866 24.530 1.00 76.56 83 GLN A N 1
ATOM 596 C CA . GLN A 1 83 ? -17.836 -11.875 23.469 1.00 76.56 83 GLN A CA 1
ATOM 597 C C . GLN A 1 83 ? -17.209 -11.326 22.183 1.00 76.56 83 GLN A C 1
ATOM 599 O O . GLN A 1 83 ? -17.484 -10.182 21.831 1.00 76.56 83 GLN A O 1
ATOM 604 N N . PRO A 1 84 ? -16.435 -12.132 21.419 1.00 76.12 84 PRO A N 1
ATOM 605 C CA . PRO A 1 84 ? -15.930 -11.712 20.116 1.00 76.12 84 PRO A CA 1
ATOM 606 C C . PRO A 1 84 ? -17.049 -11.111 19.252 1.00 76.12 84 PRO A C 1
ATOM 608 O O . PRO A 1 84 ? -18.050 -11.795 19.002 1.00 76.12 84 PRO A O 1
ATOM 611 N N . PRO A 1 85 ? -16.911 -9.850 18.810 1.00 84.50 85 PRO A N 1
ATOM 612 C CA . PRO A 1 85 ? -17.983 -9.172 18.108 1.00 84.50 85 PRO A CA 1
ATOM 613 C C . PRO A 1 85 ? -18.105 -9.703 16.680 1.00 84.50 85 PRO A C 1
ATOM 615 O O . PRO A 1 85 ? -17.112 -10.049 16.037 1.00 84.50 85 PRO A O 1
ATOM 618 N N . ALA A 1 86 ? -19.321 -9.705 16.141 1.00 82.25 86 ALA A N 1
ATOM 619 C CA . ALA A 1 86 ? -19.523 -9.879 14.712 1.00 82.25 86 ALA A CA 1
ATOM 620 C C . ALA A 1 86 ? -19.225 -8.559 13.990 1.00 82.25 86 ALA A C 1
ATOM 622 O O . ALA A 1 86 ? -19.749 -7.506 14.360 1.00 82.25 86 ALA A O 1
ATOM 623 N N . LEU A 1 87 ? -18.410 -8.632 12.938 1.00 85.12 87 LEU A N 1
ATOM 624 C CA . LEU A 1 87 ? -18.139 -7.519 12.036 1.00 85.12 87 LEU A CA 1
ATOM 625 C C . LEU A 1 87 ? -18.889 -7.724 10.725 1.00 85.12 87 LEU A C 1
ATOM 627 O O . LEU A 1 87 ? -18.703 -8.730 10.044 1.00 85.12 87 LEU A O 1
ATOM 631 N N . VAL A 1 88 ? -19.732 -6.758 10.363 1.00 82.06 88 VAL A N 1
ATOM 632 C CA . VAL A 1 88 ? -20.507 -6.791 9.115 1.00 82.06 88 VAL A CA 1
ATOM 633 C C . VAL A 1 88 ? -20.165 -5.570 8.276 1.00 82.06 88 VAL A C 1
ATOM 635 O O . VAL A 1 88 ? -20.426 -4.442 8.692 1.00 82.06 88 VAL A O 1
ATOM 638 N N . ALA A 1 89 ? -19.591 -5.794 7.094 1.00 83.81 89 ALA A N 1
ATOM 639 C CA . ALA A 1 89 ? -19.247 -4.726 6.162 1.00 83.81 89 ALA A CA 1
ATOM 640 C C . ALA A 1 89 ? -20.508 -4.008 5.650 1.00 83.81 89 ALA A C 1
ATOM 642 O O . ALA A 1 89 ? -21.450 -4.648 5.186 1.00 83.81 89 ALA A O 1
ATOM 643 N N . GLN A 1 90 ? -20.500 -2.676 5.708 1.00 79.25 90 GLN A N 1
ATOM 644 C CA . GLN A 1 90 ? -21.561 -1.805 5.179 1.00 79.25 90 GLN A CA 1
ATOM 645 C C . GLN A 1 90 ? -21.168 -1.152 3.840 1.00 79.25 90 GLN A C 1
ATOM 647 O O . GLN A 1 90 ? -21.988 -0.498 3.198 1.00 79.25 90 GLN A O 1
ATOM 652 N N . GLY A 1 91 ? -19.918 -1.345 3.405 1.00 74.75 91 GLY A N 1
ATOM 653 C CA . GLY A 1 91 ? -19.321 -0.652 2.263 1.00 74.75 91 GLY A CA 1
ATOM 654 C C . GLY A 1 91 ? -18.642 0.661 2.666 1.00 74.75 91 GLY A C 1
ATOM 655 O O . GLY A 1 91 ? -18.815 1.153 3.779 1.00 74.75 91 GLY A O 1
ATOM 656 N N . GLY A 1 92 ? -17.813 1.205 1.769 1.00 76.06 92 GLY A N 1
ATOM 657 C CA . GLY A 1 92 ? -17.134 2.491 1.982 1.00 76.06 92 GLY A CA 1
ATOM 658 C C . GLY A 1 92 ? -16.146 2.520 3.154 1.00 76.06 92 GLY A C 1
ATOM 659 O O . GLY A 1 92 ? -15.974 3.573 3.756 1.00 76.06 92 GLY A O 1
ATOM 660 N N . GLY A 1 93 ? -15.540 1.381 3.507 1.00 82.19 93 GLY A N 1
ATOM 661 C CA . GLY A 1 93 ? -14.601 1.306 4.630 1.00 82.19 93 GLY A CA 1
ATOM 662 C C . GLY A 1 93 ? -15.276 1.389 6.001 1.00 82.19 93 GLY A C 1
ATOM 663 O O . GLY A 1 93 ? -14.662 1.872 6.948 1.00 82.19 93 GLY A O 1
ATOM 664 N N . VAL A 1 94 ? -16.536 0.953 6.118 1.00 87.62 94 VAL A N 1
ATOM 665 C CA . VAL A 1 94 ? -17.294 0.931 7.378 1.00 87.62 94 VAL A CA 1
ATOM 666 C C . VAL A 1 94 ? -17.785 -0.484 7.691 1.00 87.62 94 VAL A C 1
ATOM 668 O O . VAL A 1 94 ? -18.340 -1.171 6.830 1.00 87.62 94 VAL A O 1
ATOM 671 N N . TRP A 1 95 ? -17.640 -0.895 8.950 1.00 91.25 95 TRP A N 1
ATOM 672 C CA . TRP A 1 95 ? -18.119 -2.164 9.493 1.00 91.25 95 TRP A CA 1
ATOM 673 C C . TRP A 1 95 ? -18.968 -1.922 10.733 1.00 91.25 95 TRP A C 1
ATOM 675 O O . TRP A 1 95 ? -18.613 -1.140 11.611 1.00 91.25 95 TRP A O 1
ATOM 685 N N . THR A 1 96 ? -20.092 -2.616 10.834 1.00 90.69 96 THR A N 1
ATOM 686 C CA . THR A 1 96 ? -20.918 -2.633 12.042 1.00 90.69 96 THR A CA 1
ATOM 687 C C . THR A 1 96 ? -20.377 -3.668 13.017 1.00 90.69 96 THR A C 1
ATOM 689 O O . THR A 1 96 ? -20.079 -4.790 12.611 1.00 90.69 96 THR A O 1
ATOM 692 N N . VAL A 1 97 ? -20.292 -3.289 14.291 1.00 89.38 97 VAL A N 1
ATOM 693 C CA . VAL A 1 97 ? -19.918 -4.156 15.414 1.00 89.38 97 VAL A CA 1
ATOM 694 C C . VAL A 1 97 ? -21.202 -4.608 16.101 1.00 89.38 97 VAL A C 1
ATOM 696 O O . VAL A 1 97 ? -21.947 -3.785 16.636 1.00 89.38 97 VAL A O 1
ATOM 699 N N . GLY A 1 98 ? -21.496 -5.904 16.037 1.00 84.06 98 GLY A N 1
ATOM 700 C CA . GLY A 1 98 ? -22.709 -6.485 16.606 1.00 84.06 98 GLY A CA 1
ATOM 701 C C . GLY A 1 98 ? -22.411 -7.674 17.525 1.00 84.06 98 GLY A C 1
ATOM 702 O O . GLY A 1 98 ? -21.762 -8.613 17.066 1.00 84.06 98 GLY A O 1
ATOM 703 N N . PRO A 1 99 ? -22.929 -7.706 18.767 1.00 85.31 99 PRO A N 1
ATOM 704 C CA . PRO A 1 99 ? -23.596 -6.612 19.487 1.00 85.31 99 PRO A CA 1
ATOM 705 C C . PRO A 1 99 ? -22.630 -5.451 19.830 1.00 85.31 99 PRO A C 1
ATOM 707 O O . PRO A 1 99 ? -21.421 -5.670 19.871 1.00 85.31 99 PRO A O 1
ATOM 710 N N . PRO A 1 100 ? -23.130 -4.217 20.063 1.00 88.44 100 PRO A N 1
ATOM 711 C CA . PRO A 1 100 ? -22.276 -3.103 20.471 1.00 88.44 100 PRO A CA 1
ATOM 712 C C . PRO A 1 100 ? -21.623 -3.335 21.836 1.00 88.44 100 PRO A C 1
ATOM 714 O O . PRO A 1 100 ? -22.311 -3.448 22.849 1.00 88.44 100 PRO A O 1
ATOM 717 N N . GLU A 1 101 ? -20.294 -3.338 21.877 1.00 90.19 101 GLU A N 1
ATOM 718 C CA . GLU A 1 101 ? -19.510 -3.675 23.071 1.00 90.19 101 GLU A CA 1
ATOM 719 C C . GLU A 1 101 ? -18.235 -2.830 23.170 1.00 90.19 101 GLU A C 1
ATOM 721 O O . GLU A 1 101 ? -17.814 -2.170 22.216 1.00 90.19 101 GLU A O 1
ATOM 726 N N . THR A 1 102 ? -17.618 -2.823 24.351 1.00 92.31 102 THR A N 1
ATOM 727 C CA . THR A 1 102 ? -16.344 -2.136 24.577 1.00 92.31 102 THR A CA 1
ATOM 728 C C . THR A 1 102 ? -15.195 -2.955 23.995 1.00 92.31 102 THR A C 1
ATOM 730 O O . THR A 1 102 ? -14.920 -4.067 24.447 1.00 92.31 102 THR A O 1
ATOM 733 N N . VAL A 1 103 ? -14.494 -2.379 23.017 1.00 92.56 103 VAL A N 1
ATOM 734 C CA . VAL A 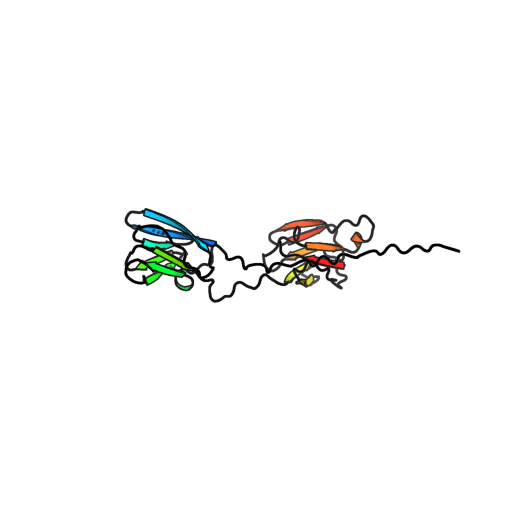1 103 ? -13.268 -2.944 22.438 1.00 92.56 103 VAL A CA 1
ATOM 735 C C . VAL A 1 103 ? -12.096 -2.579 23.342 1.00 92.56 103 VAL A C 1
ATOM 737 O O . VAL A 1 103 ? -11.813 -1.399 23.523 1.00 92.56 103 VAL A O 1
ATOM 740 N N . THR A 1 104 ? -11.416 -3.578 23.898 1.00 93.00 104 THR A N 1
ATOM 741 C CA . THR A 1 104 ? -10.269 -3.424 24.812 1.00 93.00 104 THR A CA 1
ATOM 742 C C . THR A 1 104 ? -8.930 -3.440 24.082 1.00 93.00 104 THR A C 1
ATOM 744 O O . THR A 1 104 ? -7.986 -2.758 24.486 1.00 93.00 104 THR A O 1
ATOM 747 N N . ALA A 1 105 ? -8.853 -4.192 22.986 1.00 92.44 105 ALA A N 1
ATOM 748 C CA . ALA A 1 105 ? -7.685 -4.259 22.130 1.00 92.44 105 ALA A CA 1
ATOM 749 C C . ALA A 1 105 ? -8.079 -4.593 20.693 1.00 92.44 105 ALA A C 1
ATOM 751 O O . ALA A 1 105 ? -9.154 -5.129 20.425 1.00 92.44 105 ALA A O 1
ATOM 752 N N . ILE A 1 106 ? -7.176 -4.287 19.777 1.00 92.56 106 ILE A N 1
ATOM 753 C CA . ILE A 1 106 ? -7.276 -4.636 18.370 1.00 92.56 106 ILE A CA 1
ATOM 754 C C . ILE A 1 106 ? -5.956 -5.249 17.927 1.00 92.56 106 ILE A C 1
ATOM 756 O O . ILE A 1 106 ? -4.880 -4.731 18.222 1.00 92.56 106 ILE A O 1
ATOM 760 N N . THR A 1 107 ? -6.060 -6.362 17.217 1.00 90.31 107 THR A N 1
ATOM 761 C CA . THR A 1 107 ? -4.933 -7.037 16.585 1.00 90.31 107 THR A CA 1
ATOM 762 C C . THR A 1 107 ? -5.183 -7.016 15.094 1.00 90.31 107 THR A C 1
ATOM 764 O O . THR A 1 107 ? -6.157 -7.613 14.645 1.00 90.31 107 THR A O 1
ATOM 767 N N . CYS A 1 108 ? -4.336 -6.344 14.324 1.00 89.69 108 CYS A N 1
ATOM 768 C CA . CYS A 1 108 ? -4.427 -6.356 12.869 1.00 89.69 108 CYS A CA 1
ATOM 769 C C . CYS A 1 108 ? -3.218 -7.081 12.298 1.00 89.69 108 CYS A C 1
ATOM 771 O O . CYS A 1 108 ? -2.080 -6.802 12.672 1.00 89.69 108 CYS A O 1
ATOM 773 N N . THR A 1 109 ? -3.466 -8.011 11.389 1.00 85.56 109 THR A N 1
ATOM 774 C CA . THR A 1 109 ? -2.434 -8.597 10.547 1.00 85.56 109 THR A CA 1
ATOM 775 C C . THR A 1 109 ? -2.574 -8.019 9.157 1.00 85.56 109 THR A C 1
ATOM 777 O O . THR A 1 109 ? -3.679 -7.765 8.675 1.00 85.56 109 THR A O 1
ATOM 780 N N . GLU A 1 110 ? -1.459 -7.868 8.460 1.00 74.56 110 GLU A N 1
ATOM 781 C CA . GLU A 1 110 ? -1.515 -7.756 7.008 1.00 74.56 110 GLU A CA 1
ATOM 782 C C . GLU A 1 110 ? -2.388 -8.901 6.464 1.00 74.56 110 GLU A C 1
ATOM 784 O O . GLU A 1 110 ? -2.392 -10.019 6.991 1.00 74.56 110 GLU A O 1
ATOM 789 N N . SER A 1 111 ? -3.200 -8.602 5.449 1.00 63.16 111 SER A N 1
ATOM 790 C CA . SER A 1 111 ? -3.924 -9.639 4.713 1.00 63.16 111 SER A CA 1
ATOM 791 C C . SER A 1 111 ? -2.900 -10.691 4.278 1.00 63.16 111 SER A C 1
ATOM 793 O O . SER A 1 111 ? -1.742 -10.354 4.056 1.00 63.16 111 SER A O 1
ATOM 795 N N . ASN A 1 112 ? -3.287 -11.955 4.099 1.00 46.50 112 ASN A N 1
ATOM 796 C CA . ASN A 1 112 ? -2.398 -12.988 3.542 1.00 46.50 112 ASN A CA 1
ATOM 797 C C . ASN A 1 112 ? -1.833 -12.655 2.137 1.00 46.50 112 ASN A C 1
ATOM 799 O O . ASN A 1 112 ? -1.132 -13.478 1.552 1.00 46.50 112 ASN A O 1
ATOM 803 N N . SER A 1 113 ? -2.063 -11.463 1.584 1.00 42.28 113 SER A N 1
ATOM 804 C CA . SER A 1 113 ? -1.030 -10.819 0.780 1.00 42.28 113 SER A CA 1
ATOM 805 C C . SER A 1 113 ? 0.104 -10.381 1.710 1.00 42.28 113 SER A C 1
ATOM 807 O O . SER A 1 113 ? 0.090 -9.259 2.220 1.00 42.28 113 SER A O 1
ATOM 809 N N . THR A 1 114 ? 1.089 -11.259 1.930 1.00 33.62 114 THR A N 1
ATOM 810 C CA . THR A 1 114 ? 2.424 -10.833 2.379 1.00 33.62 114 THR A CA 1
ATOM 811 C C . THR A 1 114 ? 2.705 -9.451 1.788 1.00 33.62 114 THR A C 1
ATOM 813 O O . THR A 1 114 ? 2.541 -9.332 0.564 1.00 33.62 114 THR A O 1
ATOM 816 N N . PRO A 1 115 ? 3.078 -8.417 2.569 1.00 40.81 115 PRO A N 1
ATOM 817 C CA . PRO A 1 115 ? 3.562 -7.192 1.959 1.00 40.81 115 PRO A CA 1
ATOM 818 C C . PRO A 1 115 ? 4.616 -7.659 0.970 1.00 40.81 115 PRO A C 1
ATOM 820 O O . PRO A 1 115 ? 5.407 -8.551 1.336 1.00 40.81 115 PRO A O 1
ATOM 823 N N . PRO A 1 116 ? 4.561 -7.196 -0.292 1.00 40.19 116 PRO A N 1
ATOM 824 C CA . PRO A 1 116 ? 5.596 -7.542 -1.238 1.00 40.19 116 PRO A CA 1
ATOM 825 C C . PRO A 1 116 ? 6.911 -7.343 -0.485 1.00 40.19 116 PRO A C 1
ATOM 827 O O . PRO A 1 116 ? 7.057 -6.298 0.165 1.00 40.19 116 PRO A O 1
ATOM 830 N N . PRO A 1 117 ? 7.814 -8.346 -0.433 1.00 45.41 117 PRO A N 1
ATOM 831 C CA . PRO A 1 117 ? 9.151 -8.078 0.074 1.00 45.41 117 PRO A CA 1
ATOM 832 C C . PRO A 1 117 ? 9.594 -6.756 -0.558 1.00 45.41 117 PRO A C 1
ATOM 834 O O . PRO A 1 117 ? 9.291 -6.576 -1.746 1.00 45.41 117 PRO A O 1
ATOM 837 N N . PRO A 1 118 ? 10.184 -5.817 0.218 1.00 54.50 118 PRO A N 1
ATOM 838 C CA . PRO A 1 118 ? 10.553 -4.511 -0.316 1.00 54.50 118 PRO A CA 1
ATOM 839 C C . PRO A 1 118 ? 11.219 -4.760 -1.663 1.00 54.50 118 PRO A C 1
ATOM 841 O O . PRO A 1 118 ? 12.072 -5.658 -1.709 1.00 54.50 118 PRO A O 1
ATOM 844 N N . PRO A 1 119 ? 10.732 -4.119 -2.745 1.00 58.88 119 PRO A N 1
ATOM 845 C CA . PRO A 1 119 ? 11.083 -4.514 -4.096 1.00 58.88 119 PRO A CA 1
ATOM 846 C C . PRO A 1 119 ? 12.596 -4.655 -4.165 1.00 58.88 119 PRO A C 1
ATOM 848 O O . PRO A 1 119 ? 13.326 -3.691 -3.969 1.00 58.88 119 PRO A O 1
ATOM 851 N N . SER A 1 120 ? 13.089 -5.880 -4.362 1.00 69.06 120 SER A N 1
ATOM 852 C CA . SER A 1 120 ? 14.533 -6.088 -4.490 1.00 69.06 120 SER A CA 1
ATOM 853 C C . SER A 1 120 ? 15.049 -5.469 -5.784 1.00 69.06 120 SER A C 1
ATOM 855 O O . SER A 1 120 ? 16.253 -5.287 -5.932 1.00 69.06 120 SER A O 1
ATOM 857 N N . TYR A 1 121 ? 14.128 -5.132 -6.689 1.00 77.50 121 TYR A N 1
ATOM 858 C CA . TYR A 1 121 ? 14.328 -4.397 -7.916 1.00 77.50 121 TYR A CA 1
ATOM 859 C C . TYR A 1 121 ? 13.109 -3.518 -8.216 1.00 77.50 121 TYR A C 1
ATOM 861 O O . TYR A 1 121 ? 11.983 -3.872 -7.867 1.00 77.50 121 TYR A O 1
ATOM 869 N N . ILE A 1 122 ? 13.327 -2.423 -8.934 1.00 78.19 122 ILE A N 1
ATOM 870 C CA . ILE A 1 122 ? 12.275 -1.635 -9.587 1.00 78.19 122 ILE A CA 1
ATOM 871 C C . ILE A 1 122 ? 12.326 -1.854 -11.096 1.00 78.19 122 ILE A C 1
ATOM 873 O O . ILE A 1 122 ? 13.383 -2.171 -11.639 1.00 78.19 122 ILE A O 1
ATOM 877 N N . THR A 1 123 ? 11.203 -1.670 -11.787 1.00 81.88 123 THR A N 1
ATOM 878 C CA . THR A 1 123 ? 11.189 -1.641 -13.254 1.00 81.88 123 THR A CA 1
ATOM 879 C C . THR A 1 123 ? 11.156 -0.199 -13.730 1.00 81.88 123 THR A C 1
ATOM 881 O O . THR A 1 123 ? 10.236 0.556 -13.403 1.00 81.88 123 THR A O 1
ATOM 884 N N . ILE A 1 124 ? 12.175 0.160 -14.504 1.00 85.69 124 ILE A N 1
ATOM 885 C CA . ILE A 1 124 ? 12.291 1.453 -15.167 1.00 85.69 124 ILE A CA 1
ATOM 886 C C . ILE A 1 124 ? 12.069 1.229 -16.659 1.00 85.69 124 ILE A C 1
ATOM 888 O O . ILE A 1 124 ? 12.742 0.398 -17.276 1.00 85.69 124 ILE A O 1
ATOM 892 N N . GLU A 1 125 ? 11.129 1.968 -17.231 1.00 88.50 125 GLU A N 1
ATOM 893 C CA . GLU A 1 125 ? 10.959 2.106 -18.672 1.00 88.50 125 GLU A CA 1
ATOM 894 C C . GLU A 1 125 ? 11.791 3.295 -19.156 1.00 88.50 125 GLU A C 1
ATOM 896 O O . GLU A 1 125 ? 11.740 4.387 -18.590 1.00 88.50 125 GLU A O 1
ATOM 901 N N . PHE A 1 126 ? 12.599 3.056 -20.180 1.00 89.44 126 PHE A N 1
ATOM 902 C CA . PHE A 1 126 ? 13.468 4.028 -20.820 1.00 89.44 126 PHE A CA 1
ATOM 903 C C . PHE A 1 126 ? 12.855 4.403 -22.164 1.00 89.44 126 PHE A C 1
ATOM 905 O O . PHE A 1 126 ? 12.922 3.628 -23.121 1.00 89.44 126 PHE A O 1
ATOM 912 N N . ASP A 1 127 ? 12.288 5.602 -22.232 1.00 88.31 127 ASP A N 1
ATOM 913 C CA . ASP A 1 127 ? 11.620 6.122 -23.417 1.00 88.31 127 ASP A CA 1
ATOM 914 C C . ASP A 1 127 ? 12.604 6.842 -24.324 1.00 88.31 127 ASP A C 1
ATOM 916 O O . ASP A 1 127 ? 13.264 7.807 -23.931 1.00 88.31 127 ASP A O 1
ATOM 920 N N . GLY A 1 128 ? 12.660 6.400 -25.573 1.00 86.25 128 GLY A N 1
ATOM 921 C CA . GLY A 1 128 ? 13.384 7.059 -26.645 1.00 86.25 128 GLY A CA 1
ATOM 922 C C . GLY A 1 128 ? 12.656 8.288 -27.193 1.00 86.25 128 GLY A C 1
ATOM 923 O O . GLY A 1 128 ? 11.794 8.875 -26.542 1.00 86.25 128 GLY A O 1
ATOM 924 N N . ALA A 1 129 ? 13.012 8.703 -28.409 1.00 79.38 129 ALA A N 1
ATOM 925 C CA . ALA A 1 129 ? 12.376 9.846 -29.073 1.00 79.38 129 ALA A CA 1
ATOM 926 C C . ALA A 1 129 ? 10.915 9.580 -29.494 1.00 79.38 129 ALA A C 1
ATOM 928 O O . ALA A 1 129 ? 10.137 10.527 -29.577 1.00 79.38 129 ALA A O 1
ATOM 929 N N . ASP A 1 130 ? 10.553 8.316 -29.747 1.00 80.44 130 ASP A N 1
ATOM 930 C CA . ASP A 1 130 ? 9.201 7.899 -30.147 1.00 80.44 130 ASP A CA 1
ATOM 931 C C . ASP A 1 130 ? 8.809 6.553 -29.496 1.00 80.44 130 ASP A C 1
ATOM 933 O O . ASP A 1 130 ? 8.919 5.488 -30.113 1.00 80.44 130 ASP A O 1
ATOM 937 N N . PRO A 1 131 ? 8.403 6.558 -28.214 1.00 78.44 131 PRO A N 1
ATOM 938 C CA . PRO A 1 131 ? 8.004 5.333 -27.523 1.00 78.44 131 PRO A CA 1
ATOM 939 C C . PRO A 1 131 ? 6.745 4.698 -28.138 1.00 78.44 131 PRO A C 1
ATOM 941 O O . PRO A 1 131 ? 6.588 3.480 -28.086 1.00 78.44 131 PRO A O 1
ATOM 944 N N . THR A 1 132 ? 5.877 5.486 -28.787 1.00 80.38 132 THR A N 1
ATOM 945 C CA . THR A 1 132 ? 4.669 4.981 -29.458 1.00 80.38 132 THR A CA 1
ATOM 946 C C . THR A 1 132 ? 4.969 4.109 -30.675 1.00 80.38 132 THR A C 1
ATOM 948 O O . THR A 1 132 ? 4.244 3.144 -30.914 1.00 80.38 132 THR A O 1
ATOM 951 N N . ASP A 1 133 ? 6.073 4.379 -31.370 1.00 81.69 133 ASP A N 1
ATOM 952 C CA . ASP A 1 133 ? 6.579 3.560 -32.477 1.00 81.69 133 ASP A CA 1
ATOM 953 C C . ASP A 1 133 ? 7.561 2.460 -32.013 1.00 81.69 133 ASP A C 1
ATOM 955 O O . ASP A 1 133 ? 8.232 1.816 -32.824 1.00 81.69 133 ASP A O 1
ATOM 959 N N . GLY A 1 134 ? 7.635 2.200 -30.701 1.00 80.62 134 GLY A N 1
ATOM 960 C CA . GLY A 1 134 ? 8.420 1.110 -30.118 1.00 80.62 134 GLY A CA 1
ATOM 961 C C . GLY A 1 134 ? 9.856 1.476 -29.739 1.00 80.62 134 GLY A C 1
ATOM 962 O O . GLY A 1 134 ? 10.644 0.581 -29.432 1.00 80.62 134 GLY A O 1
ATOM 963 N N . ALA A 1 135 ? 10.224 2.762 -29.730 1.00 87.12 135 ALA A N 1
ATOM 964 C CA . ALA A 1 135 ? 11.529 3.200 -29.241 1.00 87.12 135 ALA A CA 1
ATOM 965 C C . ALA A 1 135 ? 11.541 3.296 -27.707 1.00 87.12 135 ALA A C 1
ATOM 967 O O . ALA A 1 135 ? 11.709 4.378 -27.155 1.00 87.12 135 ALA A O 1
ATOM 968 N N . TYR A 1 136 ? 11.361 2.172 -27.017 1.00 90.25 136 TYR A N 1
ATOM 969 C CA . TYR A 1 136 ? 11.484 2.079 -25.563 1.00 90.25 136 TYR A CA 1
ATOM 970 C C . TYR A 1 136 ? 12.034 0.710 -25.149 1.00 90.25 136 TYR A C 1
ATOM 972 O O . TYR A 1 136 ? 12.020 -0.251 -25.924 1.00 90.25 136 TYR A O 1
ATOM 980 N N . TYR A 1 137 ? 12.538 0.608 -23.924 1.00 84.31 137 TYR A N 1
ATOM 981 C CA . TYR A 1 137 ? 12.840 -0.679 -23.297 1.00 84.31 137 TYR A CA 1
ATOM 982 C C . TYR A 1 137 ? 12.659 -0.603 -21.788 1.00 84.31 137 TYR A C 1
ATOM 984 O O . TYR A 1 137 ? 12.742 0.465 -21.194 1.00 84.31 137 TYR A O 1
ATOM 992 N N . THR A 1 138 ? 12.457 -1.754 -21.157 1.00 87.81 138 THR A N 1
ATOM 993 C CA . THR A 1 138 ? 12.311 -1.862 -19.703 1.00 87.81 138 THR A CA 1
ATOM 994 C C . THR A 1 138 ? 13.493 -2.600 -19.100 1.00 87.81 138 THR A C 1
ATOM 996 O O . THR A 1 138 ? 13.948 -3.599 -19.664 1.00 87.81 138 THR A O 1
ATOM 999 N N . MET A 1 139 ? 13.943 -2.174 -17.925 1.00 83.06 139 MET A N 1
ATOM 1000 C CA . MET A 1 139 ? 14.952 -2.892 -17.154 1.00 83.06 139 MET A CA 1
ATOM 1001 C C . MET A 1 139 ? 14.528 -3.038 -15.695 1.00 83.06 139 MET A C 1
ATOM 1003 O O . MET A 1 139 ? 13.985 -2.109 -15.103 1.00 83.06 139 MET A O 1
ATOM 1007 N N . ASN A 1 140 ? 14.818 -4.206 -15.119 1.00 82.44 140 ASN A N 1
ATOM 1008 C CA . ASN A 1 140 ? 14.702 -4.441 -13.684 1.00 82.44 140 ASN A CA 1
ATOM 1009 C C . ASN A 1 140 ? 16.021 -4.056 -13.017 1.00 82.44 140 ASN A C 1
ATOM 1011 O O . ASN A 1 140 ? 17.039 -4.704 -13.263 1.00 82.44 140 ASN A O 1
ATOM 1015 N N . ILE A 1 141 ? 15.994 -3.015 -12.191 1.00 83.50 141 ILE A N 1
ATOM 1016 C CA . ILE A 1 141 ? 17.164 -2.471 -11.503 1.00 83.50 141 ILE A CA 1
ATOM 1017 C C . ILE A 1 141 ? 17.108 -2.862 -10.034 1.00 83.50 141 ILE A C 1
ATOM 1019 O O . ILE A 1 141 ? 16.177 -2.428 -9.351 1.00 83.50 141 ILE A O 1
ATOM 1023 N N . PRO A 1 142 ? 18.064 -3.665 -9.538 1.00 82.75 142 PRO A N 1
ATOM 1024 C CA . PRO A 1 142 ? 18.193 -3.947 -8.119 1.00 82.75 142 PRO A CA 1
ATOM 1025 C C . PRO A 1 142 ? 18.290 -2.675 -7.266 1.00 82.75 142 PRO A C 1
ATOM 1027 O O . PRO A 1 142 ? 18.917 -1.696 -7.661 1.00 82.75 142 PRO A O 1
ATOM 1030 N N . LEU A 1 143 ? 17.682 -2.697 -6.078 1.00 83.56 143 LEU A N 1
ATOM 1031 C CA . LEU A 1 143 ? 17.766 -1.605 -5.097 1.00 83.56 143 LEU A CA 1
ATOM 1032 C C . LEU A 1 143 ? 18.954 -1.776 -4.129 1.00 83.56 143 LEU A C 1
ATOM 1034 O O . LEU A 1 143 ? 18.839 -1.493 -2.935 1.00 83.56 143 LEU A O 1
ATOM 1038 N N . ASP A 1 144 ? 20.085 -2.287 -4.619 1.00 81.75 144 ASP A N 1
ATOM 1039 C CA . ASP A 1 144 ? 21.282 -2.609 -3.827 1.00 81.75 144 ASP A CA 1
ATOM 1040 C C . ASP A 1 144 ? 22.376 -1.522 -3.876 1.00 81.75 144 ASP A C 1
ATOM 1042 O O . ASP A 1 144 ? 23.407 -1.649 -3.211 1.00 81.75 144 ASP A O 1
ATOM 1046 N N . GLY A 1 145 ? 22.149 -0.443 -4.632 1.00 80.94 145 GLY A N 1
ATOM 1047 C CA . GLY A 1 145 ? 23.106 0.639 -4.860 1.00 80.94 145 GLY A CA 1
ATOM 1048 C C . GLY A 1 145 ? 24.248 0.277 -5.814 1.00 80.94 145 GLY A C 1
ATOM 1049 O O . GLY A 1 145 ? 25.140 1.101 -6.022 1.00 80.94 145 GLY A O 1
ATOM 1050 N N . ALA A 1 146 ? 24.254 -0.928 -6.390 1.00 80.19 146 ALA A N 1
ATOM 1051 C CA . ALA A 1 146 ? 25.232 -1.313 -7.391 1.00 80.19 146 ALA A CA 1
ATOM 1052 C C . ALA A 1 146 ? 24.887 -0.701 -8.756 1.00 80.19 146 ALA A C 1
ATOM 1054 O O . ALA A 1 146 ? 23.732 -0.446 -9.095 1.00 80.19 146 ALA A O 1
ATOM 1055 N N . GLN A 1 147 ? 25.923 -0.453 -9.555 1.00 84.50 147 GLN A N 1
ATOM 1056 C CA . GLN A 1 147 ? 25.781 0.054 -10.914 1.00 84.50 147 GLN A CA 1
ATOM 1057 C C . GLN A 1 147 ? 25.466 -1.098 -11.873 1.00 84.50 147 GLN A C 1
ATOM 1059 O O . GLN A 1 147 ? 26.181 -2.101 -11.909 1.00 84.50 147 GLN A O 1
ATOM 1064 N N . HIS A 1 148 ? 24.420 -0.925 -12.680 1.00 85.50 148 HIS A N 1
ATOM 1065 C CA . HIS A 1 148 ? 23.974 -1.892 -13.676 1.00 85.50 148 HIS A CA 1
ATOM 1066 C C . HIS A 1 148 ? 23.997 -1.283 -15.076 1.00 85.50 148 HIS A C 1
ATOM 1068 O O . HIS A 1 148 ? 23.374 -0.249 -15.319 1.00 85.50 148 HIS A O 1
ATOM 1074 N N . ASP A 1 149 ? 24.703 -1.934 -16.000 1.00 86.25 149 ASP A N 1
ATOM 1075 C CA . ASP A 1 149 ? 24.799 -1.497 -17.392 1.00 86.25 149 ASP A CA 1
ATOM 1076 C C . ASP A 1 149 ? 23.479 -1.723 -18.137 1.00 86.25 149 ASP A C 1
ATOM 1078 O O . ASP A 1 149 ? 22.921 -2.824 -18.129 1.00 86.25 149 ASP A O 1
ATOM 1082 N N . THR A 1 150 ? 23.010 -0.701 -18.854 1.00 84.88 150 THR A N 1
ATOM 1083 C CA . THR A 1 150 ? 21.768 -0.786 -19.639 1.00 84.88 150 THR A CA 1
ATOM 1084 C C . THR A 1 150 ? 21.939 -1.633 -20.905 1.00 84.88 150 THR A C 1
ATOM 1086 O O . THR A 1 150 ? 20.987 -2.251 -21.380 1.00 84.88 150 THR A O 1
ATOM 1089 N N . ASN A 1 151 ? 23.160 -1.652 -21.463 1.00 83.88 151 ASN A N 1
ATOM 1090 C CA . ASN A 1 151 ? 23.533 -2.299 -22.725 1.00 83.88 151 ASN A CA 1
ATOM 1091 C C . ASN A 1 151 ? 22.622 -1.945 -23.917 1.00 83.88 151 ASN A C 1
ATOM 1093 O O . ASN A 1 151 ? 22.434 -2.755 -24.827 1.00 83.88 151 ASN A O 1
ATOM 1097 N N . ASN A 1 152 ? 22.069 -0.730 -23.934 1.00 86.94 152 ASN A N 1
ATOM 1098 C CA . ASN A 1 152 ? 21.177 -0.271 -24.990 1.00 86.94 152 ASN A CA 1
ATOM 1099 C C . ASN A 1 152 ? 21.645 1.076 -25.557 1.00 86.94 152 ASN A C 1
ATOM 1101 O O . ASN A 1 152 ? 21.956 1.995 -24.809 1.00 86.94 152 ASN A O 1
ATOM 1105 N N . ALA A 1 153 ? 21.694 1.190 -26.886 1.00 85.56 153 ALA A N 1
ATOM 1106 C CA . ALA A 1 153 ? 22.172 2.384 -27.583 1.00 85.56 153 ALA A CA 1
ATOM 1107 C C . ALA A 1 153 ? 21.084 3.449 -27.824 1.00 85.56 153 ALA A C 1
ATOM 1109 O O . ALA A 1 153 ? 21.375 4.490 -28.414 1.00 85.56 153 ALA A O 1
ATOM 1110 N N . LEU A 1 154 ? 19.835 3.207 -27.409 1.00 85.88 154 LEU A N 1
ATOM 1111 C CA . LEU A 1 154 ? 18.740 4.159 -27.590 1.00 85.88 154 LEU A CA 1
ATOM 1112 C C . LEU A 1 154 ? 19.046 5.504 -26.914 1.00 85.88 154 LEU A C 1
ATOM 1114 O O . LEU A 1 154 ? 19.583 5.559 -25.809 1.00 85.88 154 LEU A O 1
ATOM 1118 N N . SER A 1 155 ? 18.701 6.595 -27.600 1.00 87.56 155 SER A N 1
ATOM 1119 C CA . SER A 1 155 ? 18.753 7.950 -27.043 1.00 87.56 155 SER A CA 1
ATOM 1120 C C . SER A 1 155 ? 17.501 8.172 -26.207 1.00 87.56 155 SER A C 1
ATOM 1122 O O . SER A 1 155 ? 16.403 8.215 -26.758 1.00 87.56 155 SER A O 1
ATOM 1124 N N . ILE A 1 156 ? 17.674 8.256 -24.891 1.00 88.62 156 ILE A N 1
ATOM 1125 C CA . ILE A 1 156 ? 16.587 8.304 -23.916 1.00 88.62 156 ILE A CA 1
ATOM 1126 C C . ILE A 1 156 ? 16.197 9.748 -23.654 1.00 88.62 156 ILE A C 1
ATOM 1128 O O . ILE A 1 156 ? 17.045 10.566 -23.309 1.00 88.62 156 ILE A O 1
ATOM 1132 N N . SER A 1 157 ? 14.910 10.041 -23.816 1.00 87.50 157 SER A N 1
ATOM 1133 C CA . SER A 1 157 ? 14.299 11.345 -23.564 1.00 87.50 157 SER A CA 1
ATOM 1134 C C . SER A 1 157 ? 13.528 11.384 -22.244 1.00 87.50 157 SER A C 1
ATOM 1136 O O . SER A 1 157 ? 13.387 12.450 -21.648 1.00 87.50 157 SER A O 1
ATOM 1138 N N . ALA A 1 158 ? 13.072 10.233 -21.745 1.00 85.50 158 ALA A N 1
ATOM 1139 C CA . ALA A 1 158 ? 12.401 10.133 -20.458 1.00 85.50 158 ALA A CA 1
ATOM 1140 C C . ALA A 1 158 ? 12.594 8.756 -19.818 1.00 85.50 158 ALA A C 1
ATOM 1142 O O . ALA A 1 158 ? 12.852 7.763 -20.492 1.00 85.50 158 ALA A O 1
ATOM 1143 N N . VAL A 1 159 ? 12.437 8.713 -18.502 1.00 87.19 159 VAL A N 1
ATOM 1144 C CA . VAL A 1 159 ? 12.340 7.479 -17.727 1.00 87.19 159 VAL A CA 1
ATOM 1145 C C . VAL A 1 159 ? 11.023 7.460 -16.967 1.00 87.19 159 VAL A C 1
ATOM 1147 O O . VAL A 1 159 ? 10.564 8.494 -16.467 1.00 87.19 159 VAL A O 1
ATOM 1150 N N . VAL A 1 160 ? 10.408 6.285 -16.900 1.00 81.56 160 VAL A N 1
ATOM 1151 C CA . VAL A 1 160 ? 9.135 6.058 -16.216 1.00 81.56 160 VAL A CA 1
ATOM 1152 C C . VAL A 1 160 ? 9.316 4.935 -15.206 1.00 81.56 160 VAL A C 1
ATOM 1154 O O . VAL A 1 160 ? 9.789 3.851 -15.544 1.00 81.56 160 VAL A O 1
ATOM 1157 N N . GLU A 1 161 ? 8.938 5.184 -13.957 1.00 77.75 161 GLU A N 1
ATOM 1158 C CA . GLU A 1 161 ? 8.871 4.137 -12.940 1.00 77.75 161 GLU A CA 1
ATOM 1159 C C . GLU A 1 161 ? 7.489 3.481 -13.011 1.00 77.75 161 GLU A C 1
ATOM 1161 O O . GLU A 1 161 ? 6.455 4.145 -12.992 1.00 77.75 161 GLU A O 1
ATOM 1166 N N . THR A 1 162 ? 7.464 2.161 -13.201 1.00 65.00 162 THR A N 1
ATOM 1167 C CA . THR A 1 162 ? 6.218 1.465 -13.574 1.00 65.00 162 THR A CA 1
ATOM 1168 C C . THR A 1 162 ? 5.373 1.054 -12.358 1.00 65.00 162 THR A C 1
ATOM 1170 O O . THR A 1 162 ? 4.206 0.701 -12.514 1.00 65.00 162 THR A O 1
ATOM 1173 N N . PHE A 1 163 ? 5.935 1.085 -11.144 1.00 61.66 163 PHE A N 1
ATOM 1174 C CA . PHE A 1 163 ? 5.324 0.505 -9.938 1.00 61.66 163 PHE A CA 1
ATOM 1175 C C . PHE A 1 163 ? 4.810 1.519 -8.904 1.00 61.66 163 PHE A C 1
ATOM 1177 O O . PHE A 1 163 ? 4.195 1.127 -7.915 1.00 61.66 163 PHE A O 1
ATOM 1184 N N . GLY A 1 164 ? 4.987 2.813 -9.134 1.00 59.28 164 GLY A N 1
ATOM 1185 C CA . GLY A 1 164 ? 4.540 3.896 -8.264 1.00 59.28 164 GLY A CA 1
ATOM 1186 C C . GLY A 1 164 ? 5.302 4.062 -6.956 1.00 59.28 164 GLY A C 1
ATOM 1187 O O . GLY A 1 164 ? 4.798 4.727 -6.054 1.00 59.28 164 GLY A O 1
ATOM 1188 N N . SER A 1 165 ? 6.469 3.434 -6.823 1.00 63.56 165 SER A N 1
ATOM 1189 C CA . SER A 1 165 ? 7.062 3.123 -5.518 1.00 63.56 165 SER A CA 1
ATOM 1190 C C . SER A 1 165 ? 8.279 3.964 -5.135 1.00 63.56 165 SER A C 1
ATOM 1192 O O . SER A 1 165 ? 8.656 3.976 -3.963 1.00 63.56 165 SER A O 1
ATOM 1194 N N . LEU A 1 166 ? 8.891 4.674 -6.091 1.00 71.19 166 LEU A N 1
ATOM 1195 C CA . LEU A 1 166 ? 10.159 5.371 -5.872 1.00 71.19 166 LEU A CA 1
ATOM 1196 C C . LEU A 1 166 ? 10.280 6.635 -6.734 1.00 71.19 166 LEU A C 1
ATOM 1198 O O . LEU A 1 166 ? 9.969 6.617 -7.925 1.00 71.19 166 LEU A O 1
ATOM 1202 N N . ASP A 1 167 ? 10.777 7.728 -6.149 1.00 78.00 167 ASP A N 1
ATOM 1203 C CA . ASP A 1 167 ? 11.166 8.919 -6.909 1.00 78.00 167 ASP A CA 1
ATOM 1204 C C . ASP A 1 167 ? 12.566 8.716 -7.510 1.00 78.00 167 ASP A C 1
ATOM 1206 O O . ASP A 1 167 ? 13.582 8.756 -6.810 1.00 78.00 167 ASP A O 1
ATOM 1210 N N . LEU A 1 168 ? 12.619 8.489 -8.827 1.00 78.38 168 LEU A N 1
ATOM 1211 C CA . LEU A 1 168 ? 13.866 8.190 -9.535 1.00 78.38 168 LEU A CA 1
ATOM 1212 C C . LEU A 1 168 ? 14.885 9.332 -9.472 1.00 78.38 168 LEU A C 1
ATOM 1214 O O . LEU A 1 168 ? 16.073 9.076 -9.632 1.00 78.38 168 LEU A O 1
ATOM 1218 N N . SER A 1 169 ? 14.453 10.576 -9.243 1.00 75.38 169 SER A N 1
ATOM 1219 C CA . SER A 1 169 ? 15.367 11.725 -9.192 1.00 75.38 169 SER A CA 1
ATOM 1220 C C . SER A 1 169 ? 16.200 11.801 -7.912 1.00 75.38 169 SER A C 1
ATOM 1222 O O . SER A 1 169 ? 17.215 12.495 -7.889 1.00 75.38 169 SER A O 1
ATOM 1224 N N . VAL A 1 170 ? 15.779 11.103 -6.854 1.00 77.00 170 VAL A N 1
ATOM 1225 C CA . VAL A 1 170 ? 16.462 11.095 -5.551 1.00 77.00 170 VAL A CA 1
ATOM 1226 C C . VAL A 1 170 ? 17.021 9.728 -5.185 1.00 77.00 170 VAL A C 1
ATOM 1228 O O . VAL A 1 170 ? 17.995 9.657 -4.440 1.00 77.00 170 VAL A O 1
ATOM 1231 N N . SER A 1 171 ? 16.426 8.652 -5.700 1.00 82.38 171 SER A N 1
ATOM 1232 C CA . SER A 1 171 ? 16.777 7.288 -5.299 1.00 82.38 171 SER A CA 1
ATOM 1233 C C . SER A 1 171 ? 17.613 6.528 -6.330 1.00 82.38 171 SER A C 1
ATOM 1235 O O . SER A 1 171 ? 18.026 5.399 -6.051 1.00 82.38 171 SER A O 1
ATOM 1237 N N . CYS A 1 172 ? 17.865 7.121 -7.502 1.00 85.88 172 CYS A N 1
ATOM 1238 C CA . CYS A 1 172 ? 18.649 6.514 -8.570 1.00 85.88 172 CYS A CA 1
ATOM 1239 C C . CYS A 1 172 ? 19.659 7.491 -9.186 1.00 85.88 172 CYS A C 1
ATOM 1241 O O . CYS A 1 172 ? 19.334 8.635 -9.493 1.00 85.88 172 CYS A O 1
ATOM 1243 N N . ASP A 1 173 ? 20.858 6.983 -9.453 1.00 87.12 173 ASP A N 1
ATOM 1244 C CA . ASP A 1 173 ? 21.917 7.659 -10.191 1.00 87.12 173 ASP A CA 1
ATOM 1245 C C . ASP A 1 173 ? 21.999 7.097 -11.611 1.00 87.12 173 ASP A C 1
ATOM 1247 O O . ASP A 1 173 ? 22.191 5.896 -11.817 1.00 87.12 173 ASP A O 1
ATOM 1251 N N . PHE A 1 174 ? 21.882 7.976 -12.606 1.00 86.50 174 PHE A N 1
ATOM 1252 C CA . PHE A 1 174 ? 21.996 7.627 -14.020 1.00 86.50 174 PHE A CA 1
ATOM 1253 C C . PHE A 1 174 ? 23.325 8.128 -14.580 1.00 86.50 174 PHE A C 1
ATOM 1255 O O . PHE A 1 174 ? 23.738 9.260 -14.332 1.00 86.50 174 PHE A O 1
ATOM 1262 N N . ILE A 1 175 ? 23.980 7.301 -15.389 1.00 84.88 175 ILE A N 1
ATOM 1263 C CA . ILE A 1 175 ? 25.209 7.648 -16.107 1.00 84.88 175 ILE A CA 1
ATOM 1264 C C . ILE A 1 175 ? 24.893 7.551 -17.593 1.00 84.88 175 ILE A C 1
ATOM 1266 O O . ILE A 1 175 ? 24.476 6.497 -18.064 1.00 84.88 175 ILE A O 1
ATOM 1270 N N . GLY A 1 176 ? 25.072 8.644 -18.333 1.00 83.69 176 GLY A N 1
ATOM 1271 C CA . GLY A 1 176 ? 24.854 8.709 -19.779 1.00 83.69 176 GLY A CA 1
ATOM 1272 C C . GLY A 1 176 ? 26.140 8.867 -20.596 1.00 83.69 176 GLY A C 1
ATOM 1273 O O . GLY A 1 176 ? 27.220 9.095 -20.058 1.00 83.69 176 GLY A O 1
ATOM 1274 N N . VAL A 1 177 ? 26.059 8.755 -21.919 1.00 76.88 177 VAL A N 1
ATOM 1275 C CA . VAL A 1 177 ? 27.226 8.912 -22.812 1.00 76.88 177 VAL A CA 1
ATOM 1276 C C . VAL A 1 177 ? 27.826 10.314 -22.777 1.00 76.88 177 VAL A C 1
ATOM 1278 O O . VAL A 1 177 ? 29.047 10.449 -22.874 1.00 76.88 177 VAL A O 1
ATOM 1281 N N . ASP A 1 178 ? 27.005 11.339 -22.547 1.00 68.44 178 ASP A N 1
ATOM 1282 C CA . ASP A 1 178 ? 27.472 12.724 -22.419 1.00 68.44 178 ASP A CA 1
ATOM 1283 C C . ASP A 1 178 ? 28.035 13.003 -21.013 1.00 68.44 178 ASP A C 1
ATOM 1285 O O . ASP A 1 178 ? 28.688 14.018 -20.771 1.00 68.44 178 ASP A O 1
ATOM 1289 N N . SER A 1 179 ? 27.877 12.042 -20.096 1.00 58.50 179 SER A N 1
ATOM 1290 C CA . SER A 1 179 ? 28.491 12.030 -18.768 1.00 58.50 179 SER A CA 1
ATOM 1291 C C . SER A 1 179 ? 29.915 11.423 -18.771 1.00 58.50 179 SER A C 1
ATOM 1293 O O . SER A 1 179 ? 30.460 11.075 -17.733 1.00 58.50 179 SER A O 1
ATOM 1295 N N . ASN A 1 180 ? 30.578 11.323 -19.930 1.00 50.22 180 ASN A N 1
ATOM 1296 C CA . ASN A 1 180 ? 31.985 10.890 -20.026 1.00 50.22 180 ASN A CA 1
ATOM 1297 C C . ASN A 1 180 ? 32.987 12.039 -20.257 1.00 50.22 180 ASN A C 1
ATOM 1299 O O . ASN A 1 180 ? 34.195 11.804 -20.311 1.00 50.22 180 ASN A O 1
ATOM 1303 N N . THR A 1 181 ? 32.532 13.292 -20.358 1.00 49.66 181 THR A N 1
ATOM 1304 C CA . THR A 1 181 ? 33.413 14.474 -20.363 1.00 49.66 181 THR A CA 1
ATOM 1305 C C . THR A 1 181 ? 33.403 15.135 -18.991 1.00 49.66 181 THR A C 1
ATOM 1307 O O . THR A 1 181 ? 32.373 15.643 -18.568 1.00 49.66 181 THR A O 1
ATOM 1310 N N . ALA A 1 182 ? 34.533 15.136 -18.280 1.00 44.94 182 ALA A N 1
ATOM 1311 C CA . 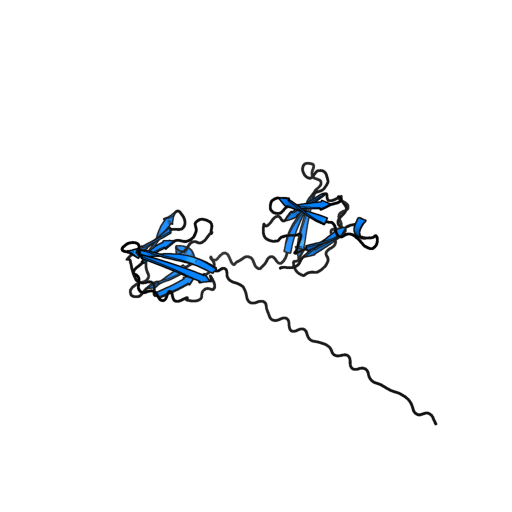ALA A 1 182 ? 34.616 15.714 -16.940 1.00 44.94 182 ALA A CA 1
ATOM 1312 C C . ALA A 1 182 ? 34.444 17.258 -16.940 1.00 44.94 182 ALA A C 1
ATOM 1314 O O . ALA A 1 182 ? 35.109 17.926 -17.736 1.00 44.94 182 ALA A O 1
ATOM 1315 N N . PRO A 1 183 ? 33.649 17.840 -16.015 1.00 47.69 183 PRO A N 1
ATOM 1316 C CA . PRO A 1 183 ? 32.752 17.164 -15.086 1.00 47.69 183 PRO A CA 1
ATOM 1317 C C . PRO A 1 183 ? 31.476 16.744 -15.818 1.00 47.69 183 PRO A C 1
ATOM 1319 O O . PRO A 1 183 ? 30.725 17.564 -16.341 1.00 47.69 183 PRO A O 1
ATOM 1322 N N . ALA A 1 184 ? 31.270 15.439 -15.842 1.00 48.03 184 ALA A N 1
ATOM 1323 C CA . ALA A 1 184 ? 30.127 14.780 -16.418 1.00 48.03 184 ALA A CA 1
ATOM 1324 C C . ALA A 1 184 ? 28.848 15.279 -15.750 1.00 48.03 184 ALA A C 1
ATOM 1326 O O . ALA A 1 184 ? 28.641 15.015 -14.566 1.00 48.03 184 ALA A O 1
ATOM 1327 N N . ALA A 1 185 ? 28.004 16.016 -16.465 1.00 50.84 185 ALA A N 1
ATOM 1328 C CA . ALA A 1 185 ? 26.683 16.307 -15.940 1.00 50.84 185 ALA A CA 1
ATOM 1329 C C . ALA A 1 185 ? 25.916 14.980 -15.902 1.00 50.84 185 ALA A C 1
ATOM 1331 O O . ALA A 1 185 ? 25.683 14.372 -16.950 1.00 50.84 185 ALA A O 1
ATOM 1332 N N . ALA A 1 186 ? 25.563 14.515 -14.700 1.00 58.19 186 ALA A N 1
ATOM 1333 C CA . ALA A 1 186 ? 24.559 13.471 -14.558 1.00 58.19 186 ALA A CA 1
ATOM 1334 C C . ALA A 1 186 ? 23.321 13.893 -15.376 1.00 58.19 186 ALA A C 1
ATOM 1336 O O . ALA A 1 186 ? 23.006 15.092 -15.404 1.00 58.19 186 ALA A O 1
ATOM 1337 N N . PRO A 1 187 ? 22.644 12.966 -16.074 1.00 63.84 187 PRO A N 1
ATOM 1338 C CA . PRO A 1 187 ? 21.438 13.297 -16.813 1.00 63.84 187 PRO A CA 1
ATOM 1339 C C . PRO A 1 187 ? 20.461 13.989 -15.863 1.00 63.84 187 PRO A C 1
ATOM 1341 O O . PRO A 1 187 ? 20.148 13.464 -14.795 1.00 63.84 187 PRO A O 1
ATOM 1344 N N . VAL A 1 188 ? 20.016 15.196 -16.215 1.00 67.12 188 VAL A N 1
ATOM 1345 C CA . VAL A 1 188 ? 19.099 15.939 -15.351 1.00 67.12 188 VAL A CA 1
ATOM 1346 C C . VAL A 1 188 ? 17.739 15.274 -15.467 1.00 67.12 188 VAL A C 1
ATOM 1348 O O . VAL A 1 188 ? 17.108 15.374 -16.518 1.00 67.12 188 VAL A O 1
ATOM 1351 N N . LEU A 1 189 ? 17.305 14.610 -14.395 1.00 76.50 189 LEU A N 1
ATOM 1352 C CA . LEU A 1 189 ? 15.952 14.090 -14.264 1.00 76.50 189 LEU A CA 1
ATOM 1353 C C . LEU A 1 189 ? 15.021 15.190 -13.763 1.00 76.50 189 LEU A C 1
ATOM 1355 O O . LEU A 1 189 ? 14.983 15.507 -12.576 1.00 76.50 189 LEU A O 1
ATOM 1359 N N . ALA A 1 190 ? 14.259 15.780 -14.680 1.00 75.31 190 ALA A N 1
ATOM 1360 C CA . ALA A 1 190 ? 13.231 16.755 -14.335 1.00 75.31 190 ALA A CA 1
ATOM 1361 C C . ALA A 1 190 ? 11.865 16.058 -14.213 1.00 75.31 190 ALA A C 1
ATOM 1363 O O . ALA A 1 190 ? 11.450 15.404 -15.174 1.00 75.31 190 ALA A O 1
ATOM 1364 N N . PRO A 1 191 ? 11.132 16.204 -13.092 1.00 76.06 191 PRO A N 1
ATOM 1365 C CA . PRO A 1 191 ? 9.783 15.657 -12.966 1.00 76.06 191 PRO A CA 1
ATOM 1366 C C . PRO A 1 191 ? 8.873 16.188 -14.081 1.00 76.06 191 PRO A C 1
ATOM 1368 O O . PRO A 1 191 ? 8.798 17.396 -14.306 1.00 76.06 191 PRO A O 1
ATOM 1371 N N . ALA A 1 192 ? 8.173 15.296 -14.780 1.00 74.62 192 ALA A N 1
ATOM 1372 C CA . ALA A 1 192 ? 7.300 15.642 -15.909 1.00 74.62 192 ALA A CA 1
ATOM 1373 C C . ALA A 1 192 ? 5.923 14.971 -15.853 1.00 74.62 192 ALA A C 1
ATOM 1375 O O . ALA A 1 192 ? 5.221 14.876 -16.860 1.00 74.62 192 ALA A O 1
ATOM 1376 N N . GLY A 1 193 ? 5.534 14.512 -14.669 1.00 68.44 193 GLY A N 1
ATOM 1377 C CA . GLY A 1 193 ? 4.266 13.850 -14.405 1.00 68.44 193 GLY A CA 1
ATOM 1378 C C . GLY A 1 193 ? 4.399 12.895 -13.229 1.00 68.44 193 GLY A C 1
ATOM 1379 O O . GLY A 1 193 ? 5.482 12.741 -12.664 1.00 68.44 193 GLY A O 1
ATOM 1380 N N . ALA A 1 194 ? 3.297 12.243 -12.865 1.00 67.25 194 ALA A N 1
ATOM 1381 C CA . ALA A 1 194 ? 3.359 11.141 -11.916 1.00 67.25 194 ALA A CA 1
ATOM 1382 C C . ALA A 1 194 ? 4.274 10.048 -12.489 1.00 67.25 194 ALA A C 1
ATOM 1384 O O . ALA A 1 194 ? 4.024 9.565 -13.592 1.00 67.25 194 ALA A O 1
ATOM 1385 N N . LEU A 1 195 ? 5.326 9.698 -11.744 1.00 75.44 195 LEU A N 1
ATOM 1386 C CA . LEU A 1 195 ? 6.250 8.600 -12.056 1.00 75.44 195 LEU A CA 1
ATOM 1387 C C . LEU A 1 195 ? 7.035 8.753 -13.367 1.00 75.44 195 LEU A C 1
ATOM 1389 O O . LEU A 1 195 ? 7.543 7.768 -13.897 1.00 75.44 195 LEU A O 1
ATOM 1393 N N . ARG A 1 196 ? 7.144 9.974 -13.903 1.00 81.56 196 ARG A N 1
ATOM 1394 C CA . ARG A 1 196 ? 7.864 10.254 -15.150 1.00 81.56 196 ARG A CA 1
ATOM 1395 C C . ARG A 1 196 ? 8.867 11.379 -14.961 1.00 81.56 196 ARG A C 1
ATOM 1397 O O . ARG A 1 196 ? 8.507 12.466 -14.503 1.00 81.56 196 ARG A O 1
ATOM 1404 N N . TRP A 1 197 ? 10.087 11.153 -15.432 1.00 86.31 197 TRP A N 1
ATOM 1405 C CA . TRP A 1 197 ? 11.164 12.136 -15.427 1.00 86.31 197 TRP A CA 1
ATOM 1406 C C . TRP A 1 197 ? 11.736 12.306 -16.829 1.00 86.31 197 TRP A C 1
ATOM 1408 O O . TRP A 1 197 ? 11.975 11.332 -17.536 1.00 86.31 197 TRP A O 1
ATOM 1418 N N . GLN A 1 198 ? 11.945 13.550 -17.246 1.00 86.00 198 GLN A N 1
ATOM 1419 C CA . GLN A 1 198 ? 12.606 13.869 -18.511 1.00 86.00 198 GLN A CA 1
ATOM 1420 C C . GLN A 1 198 ? 14.108 13.767 -18.323 1.00 86.00 198 GLN A C 1
ATOM 1422 O O . GLN A 1 198 ? 14.631 14.287 -17.342 1.00 86.00 198 GLN A O 1
ATOM 1427 N N . VAL A 1 199 ? 14.778 13.145 -19.284 1.00 85.12 199 VAL A N 1
ATOM 1428 C CA . VAL A 1 199 ? 16.233 13.057 -19.368 1.00 85.12 199 VAL A CA 1
ATOM 1429 C C . VAL A 1 199 ? 16.711 14.214 -20.241 1.00 85.12 199 VAL A C 1
ATOM 1431 O O . VAL A 1 199 ? 16.557 14.202 -21.462 1.00 85.12 199 VAL A O 1
ATOM 1434 N N . GLY A 1 200 ? 17.247 15.257 -19.607 1.00 76.06 200 GLY A N 1
ATOM 1435 C CA . GLY A 1 200 ? 17.751 16.441 -20.302 1.00 76.06 200 GLY A CA 1
ATOM 1436 C C . GLY A 1 200 ? 19.282 16.526 -20.304 1.00 76.06 200 GLY A C 1
ATOM 1437 O O . GLY A 1 200 ? 19.863 16.531 -19.215 1.00 76.06 200 GLY A O 1
ATOM 1438 N N . PRO A 1 201 ? 19.950 16.687 -21.470 1.00 78.44 201 PRO A N 1
ATOM 1439 C CA . PRO A 1 201 ? 19.466 16.454 -22.844 1.00 78.44 201 PRO A CA 1
ATOM 1440 C C . PRO A 1 201 ? 19.267 14.952 -23.156 1.00 78.44 201 PRO A C 1
ATOM 1442 O O . PRO A 1 201 ? 19.873 14.122 -22.470 1.00 78.44 201 PRO A O 1
ATOM 1445 N N . PRO A 1 202 ? 18.473 14.593 -24.194 1.00 83.38 202 PRO A N 1
ATOM 1446 C CA . PRO A 1 202 ? 18.297 13.200 -24.587 1.00 83.38 202 PRO A CA 1
ATOM 1447 C C . PRO A 1 202 ? 19.617 12.546 -24.975 1.00 83.38 202 PRO A C 1
ATOM 1449 O O . PRO A 1 202 ? 20.327 13.030 -25.857 1.00 83.38 202 PRO A O 1
ATOM 1452 N N . GLN A 1 203 ? 19.936 11.432 -24.331 1.00 83.81 203 GLN A N 1
ATOM 1453 C CA . GLN A 1 203 ? 21.229 10.772 -24.474 1.00 83.81 203 GLN A CA 1
ATOM 1454 C C . GLN A 1 203 ? 21.113 9.277 -24.196 1.00 83.81 203 GLN A C 1
ATOM 1456 O O . GLN A 1 203 ? 20.153 8.808 -23.585 1.00 83.81 203 GLN A O 1
ATOM 1461 N N . THR A 1 204 ? 22.102 8.509 -24.638 1.00 87.00 204 THR A N 1
ATOM 1462 C CA . THR A 1 204 ? 22.197 7.095 -24.272 1.00 87.00 204 THR A CA 1
ATOM 1463 C C . THR A 1 204 ? 22.553 6.969 -22.796 1.00 87.00 204 THR A C 1
ATOM 1465 O O . THR A 1 204 ? 23.554 7.532 -22.357 1.00 87.00 204 THR A O 1
ATOM 1468 N N . ILE A 1 205 ? 21.762 6.213 -22.036 1.00 87.50 205 ILE A N 1
ATOM 1469 C CA . ILE A 1 205 ? 22.090 5.844 -20.654 1.00 87.50 205 ILE A CA 1
ATOM 1470 C C . ILE A 1 205 ? 23.012 4.631 -20.702 1.00 87.50 205 ILE A C 1
ATOM 1472 O O . ILE A 1 205 ? 22.651 3.625 -21.296 1.00 87.50 205 ILE A O 1
ATOM 1476 N N . LEU A 1 206 ? 24.192 4.729 -20.099 1.00 86.69 206 LEU A N 1
ATOM 1477 C CA . LEU A 1 206 ? 25.179 3.656 -19.992 1.00 86.69 206 LEU A CA 1
ATOM 1478 C C . LEU A 1 206 ? 24.861 2.718 -18.833 1.00 86.69 206 LEU A C 1
ATOM 1480 O O . LEU A 1 206 ? 24.903 1.501 -18.996 1.00 86.69 206 LEU A O 1
ATOM 1484 N N . SER A 1 207 ? 24.514 3.282 -17.680 1.00 85.69 207 SER A N 1
ATOM 1485 C CA . SER A 1 207 ? 24.218 2.507 -16.482 1.00 85.69 207 SER A CA 1
ATOM 1486 C C . SER A 1 207 ? 23.339 3.272 -15.506 1.00 85.69 207 SER A C 1
ATOM 1488 O O . SER A 1 207 ? 23.278 4.503 -15.540 1.00 85.69 207 SER A O 1
ATOM 1490 N N . VAL A 1 208 ? 22.724 2.535 -14.592 1.00 88.38 208 VAL A N 1
ATOM 1491 C CA . VAL A 1 208 ? 21.900 3.067 -13.508 1.00 88.38 208 VAL A CA 1
ATOM 1492 C C . VAL A 1 208 ? 22.227 2.342 -12.204 1.00 88.38 208 VAL A C 1
ATOM 1494 O O . VAL A 1 208 ? 22.503 1.143 -12.215 1.00 88.38 208 VAL A O 1
ATOM 1497 N N . ALA A 1 209 ? 22.216 3.067 -11.093 1.00 86.06 209 ALA A N 1
ATOM 1498 C CA . ALA A 1 209 ? 22.309 2.517 -9.746 1.00 86.06 209 ALA A CA 1
ATOM 1499 C C . ALA A 1 209 ? 21.137 3.049 -8.924 1.00 86.06 209 ALA A C 1
ATOM 1501 O O . ALA A 1 209 ? 20.903 4.251 -8.926 1.00 86.06 209 ALA A O 1
ATOM 1502 N N . CYS A 1 210 ? 20.403 2.184 -8.230 1.00 86.06 210 CYS A N 1
ATOM 1503 C CA . CYS A 1 210 ? 19.262 2.590 -7.410 1.00 86.06 210 CYS A CA 1
ATOM 1504 C C . CYS A 1 210 ? 19.387 2.029 -5.997 1.00 86.06 210 CYS A C 1
ATOM 1506 O O . CYS A 1 210 ? 19.929 0.944 -5.794 1.00 86.06 210 CYS A O 1
ATOM 1508 N N . SER A 1 211 ? 18.856 2.750 -5.015 1.00 83.56 211 SER A N 1
ATOM 1509 C CA . SER A 1 211 ? 18.816 2.297 -3.623 1.00 83.56 211 SER A CA 1
ATOM 1510 C C . SER A 1 211 ? 17.437 2.519 -3.014 1.00 83.56 211 SER A C 1
ATOM 1512 O O . SER A 1 211 ? 16.733 3.466 -3.365 1.00 83.56 211 SER A O 1
ATOM 1514 N N . ALA A 1 212 ? 17.032 1.619 -2.116 1.00 70.12 212 ALA A N 1
ATOM 1515 C CA . ALA A 1 212 ? 15.817 1.802 -1.333 1.00 70.12 212 ALA A CA 1
ATOM 1516 C C . ALA A 1 212 ? 16.039 2.955 -0.336 1.00 70.12 212 ALA A C 1
ATOM 1518 O O . ALA A 1 212 ? 16.871 2.835 0.566 1.00 70.12 212 ALA A O 1
ATOM 1519 N N . SER A 1 213 ? 15.336 4.071 -0.538 1.00 60.09 213 SER A N 1
ATOM 1520 C CA . SER A 1 213 ? 15.385 5.275 0.309 1.00 60.09 213 SER A CA 1
ATOM 1521 C C . SER A 1 213 ? 14.630 5.109 1.624 1.00 60.09 213 SER A C 1
ATOM 1523 O O . SER A 1 213 ? 13.495 4.581 1.559 1.00 60.09 213 SER A O 1
#

Radius of gyration: 27.05 Å; chains: 1; bounding box: 102×30×60 Å

Organism: NCBI:txid2082293